Protein AF-A0A7Y7NXP8-F1 (afdb_monomer_lite)

pLDDT: mean 79.52, std 15.34, range [34.91, 97.19]

Secondary structure (DSSP, 8-state):
--TTEEE-TTT--EEETT-SB-TTT--B---GGG--EEE-TTT--EEETT-SB-TTT-PBP--TTSSTTTHHHHHTTSS-HHHHHHHHHHHHHHHHHHHHHHHHS-----------TT-EESSGGGG-S-EEEEEEEEE--GGGTTTT-EEEEEEEETTEEEEEEEEEEEEETTEEEEEEEEEEEE-TT---EEES-EEETTEE-TTEEEE--TTS---TT-TT---EEEEEETTTTEEEEE--TTEEE--TT--

Radius of gyration: 32.2 Å; chains: 1; bounding box: 89×59×53 Å

Folds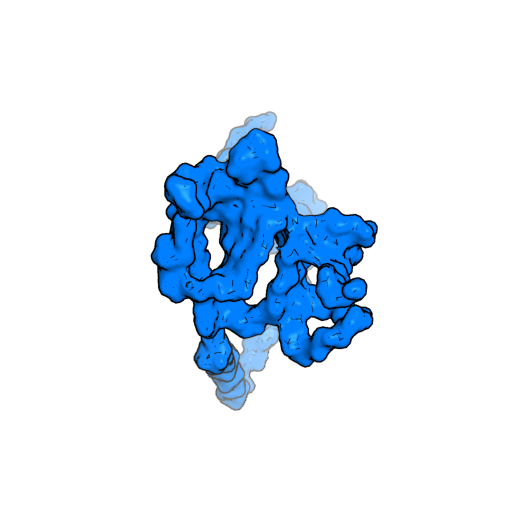eek 3Di:
DPQQWDADLEQRDIDGPPDQADPPPRDGPPDPPPFDWDADPVPRDIHGPVDQADPVPRHGDPPPPPPPPVVVVVVVQPPDPVSVVVVVVVVVCVVVVVVVCCVVCPPDPPPPFPPQAFPKDFDCVSVPPKDWDDKDFLAADVVPVRAQTWMWTWIGDQAKIKIFIWGFHDDDVPTTIIGTLEMDIDGNQFADKDAQFKDALNHGRRQKIFTFHPVDPPDVPCPPGGPWMWGCDSVNSYIDTDDCPRIDGDPPPDD

Sequence (255 aa):
MNLEYKRCPFCAEEIKMAAIKCKHCGEKLESVENTLTINCEACNFIYSNRLITCPKCGKKNIQEKFKTKNEEVLNKIHKNNNRKKIVILIISIIIIIPVVLFFIFPPLKDSKENNWKGKIYKDENDLGQYESYAGSMIKVNYSNNWIGSYGVSLIGNDKIKILIFDKLLRYEGKKAVNIILDTLNFPPNTSEFIIGSCLRNKKLDEEIIAILDNNQPLDVDTLKFFLRAYRANCTTEKFEQIDIKGIEYVNVGKD

Structure (mmCIF, N/CA/C/O backbone):
data_AF-A0A7Y7NXP8-F1
#
_entry.id   AF-A0A7Y7NXP8-F1
#
loop_
_atom_site.group_PDB
_atom_site.id
_atom_site.type_symbol
_atom_site.label_atom_id
_atom_site.label_alt_id
_atom_site.label_comp_id
_atom_site.label_asym_id
_atom_site.label_entity_id
_atom_site.label_seq_id
_atom_site.pdbx_PDB_ins_code
_atom_site.Cartn_x
_atom_site.Cartn_y
_atom_site.Cartn_z
_atom_site.occupancy
_atom_site.B_iso_or_equiv
_atom_site.auth_seq_id
_atom_site.auth_comp_id
_atom_site.auth_asym_id
_atom_site.auth_atom_id
_atom_site.pdbx_PDB_model_num
ATOM 1 N N . MET A 1 1 ? -56.091 -0.691 -24.232 1.00 49.19 1 MET A N 1
ATOM 2 C CA . MET A 1 1 ? -55.763 -1.018 -22.825 1.00 49.19 1 MET A CA 1
ATOM 3 C C . MET A 1 1 ? -55.216 0.241 -22.178 1.00 49.19 1 MET A C 1
ATOM 5 O O . MET A 1 1 ? -54.220 0.750 -22.671 1.00 49.19 1 MET A O 1
ATOM 9 N N . ASN A 1 2 ? -55.877 0.769 -21.143 1.00 49.91 2 ASN A N 1
ATOM 10 C CA . ASN A 1 2 ? -55.356 1.906 -20.377 1.00 49.91 2 ASN A CA 1
ATOM 11 C C . ASN A 1 2 ? -54.122 1.452 -19.584 1.00 49.91 2 ASN A C 1
ATOM 13 O O . ASN A 1 2 ? -54.241 0.655 -18.657 1.00 49.91 2 ASN A O 1
ATOM 17 N N . LEU A 1 3 ? -52.946 1.953 -19.962 1.00 63.06 3 LEU A N 1
ATOM 18 C CA . LEU A 1 3 ? -51.639 1.676 -19.347 1.00 63.06 3 LEU A CA 1
ATOM 19 C C . LEU A 1 3 ? -51.429 2.435 -18.018 1.00 63.06 3 LEU A C 1
ATOM 21 O O . LEU A 1 3 ? -50.304 2.663 -17.598 1.00 63.06 3 LEU A O 1
ATOM 25 N N . GLU A 1 4 ? -52.488 2.856 -17.328 1.00 84.81 4 GLU A N 1
ATOM 26 C CA . GLU A 1 4 ? -52.347 3.609 -16.071 1.00 84.81 4 GLU A CA 1
ATOM 27 C C . GLU A 1 4 ? -52.340 2.718 -14.824 1.00 84.81 4 GLU A C 1
ATOM 29 O O . GLU A 1 4 ? -51.789 3.094 -13.783 1.00 84.81 4 GLU A O 1
ATOM 34 N N . TYR A 1 5 ? -52.909 1.514 -14.924 1.00 86.94 5 TYR A N 1
ATOM 35 C CA . TYR A 1 5 ? -53.135 0.630 -13.785 1.00 86.94 5 TYR A CA 1
ATOM 36 C C . TYR A 1 5 ? -52.592 -0.778 -14.045 1.00 86.94 5 TYR A C 1
ATOM 38 O O . TYR A 1 5 ? -52.622 -1.292 -15.161 1.00 86.94 5 TYR A O 1
ATOM 46 N N . LYS A 1 6 ? -52.089 -1.407 -12.983 1.00 86.50 6 LYS A N 1
ATOM 47 C CA . LYS A 1 6 ? -51.698 -2.821 -12.924 1.00 86.50 6 LYS A CA 1
ATOM 48 C C . LYS A 1 6 ? -52.422 -3.483 -11.751 1.00 86.50 6 LYS A C 1
ATOM 50 O O . LYS A 1 6 ? -52.868 -2.799 -10.834 1.00 86.50 6 LYS A O 1
ATOM 55 N N . ARG A 1 7 ? -52.532 -4.811 -11.742 1.00 85.31 7 ARG A N 1
ATOM 56 C CA . ARG A 1 7 ? -53.040 -5.534 -10.563 1.00 85.31 7 ARG A CA 1
ATOM 57 C C . ARG A 1 7 ? -51.910 -5.814 -9.586 1.00 85.31 7 ARG A C 1
ATOM 59 O O . ARG A 1 7 ? -50.806 -6.172 -9.994 1.00 85.31 7 ARG A O 1
ATOM 66 N N . CYS A 1 8 ? -52.184 -5.657 -8.296 1.00 85.31 8 CYS A N 1
ATOM 67 C CA . CYS A 1 8 ? -51.244 -6.010 -7.244 1.00 85.31 8 CYS A CA 1
ATOM 68 C C . CYS A 1 8 ? -50.952 -7.523 -7.291 1.00 85.31 8 CYS A C 1
ATOM 70 O O . CYS A 1 8 ? -51.889 -8.313 -7.191 1.00 85.31 8 CYS A O 1
ATOM 72 N N . PRO A 1 9 ? -49.688 -7.972 -7.375 1.00 81.50 9 PRO A N 1
ATOM 73 C CA . PRO A 1 9 ? -49.364 -9.401 -7.411 1.00 81.50 9 PRO A CA 1
ATOM 74 C C . PRO A 1 9 ? -49.650 -10.132 -6.085 1.00 81.50 9 PRO A C 1
ATOM 76 O O . PRO A 1 9 ? -49.614 -11.363 -6.047 1.00 81.50 9 PRO A O 1
ATOM 79 N N . PHE A 1 10 ? -49.931 -9.387 -5.008 1.00 83.12 10 PHE A N 1
ATOM 80 C CA . PHE A 1 10 ? -50.167 -9.914 -3.661 1.00 83.12 10 PHE A CA 1
ATOM 81 C C . PHE A 1 10 ? -51.646 -9.985 -3.269 1.00 83.12 10 PHE A C 1
ATOM 83 O O . PHE A 1 10 ? -52.028 -10.902 -2.555 1.00 83.12 10 PHE A O 1
ATOM 90 N N . CYS A 1 11 ? -52.482 -9.042 -3.714 1.00 85.56 11 CYS A N 1
ATOM 91 C CA . CYS A 1 11 ? -53.914 -9.019 -3.373 1.00 85.56 11 CYS A CA 1
ATOM 92 C C . CYS A 1 11 ? -54.845 -8.855 -4.582 1.00 85.56 11 CYS A C 1
ATOM 94 O O . CYS A 1 11 ? -56.052 -8.796 -4.406 1.00 85.56 11 CYS A O 1
ATOM 96 N N . ALA A 1 12 ? -54.292 -8.756 -5.794 1.00 83.62 12 ALA A N 1
ATOM 97 C CA . ALA A 1 12 ? -54.991 -8.592 -7.073 1.00 83.62 12 ALA A CA 1
ATOM 98 C C . ALA A 1 12 ? -55.878 -7.355 -7.256 1.00 83.62 12 ALA A C 1
ATOM 100 O O . ALA A 1 12 ? -56.423 -7.173 -8.345 1.00 83.62 12 ALA A O 1
ATOM 101 N N . GLU A 1 13 ? -55.930 -6.471 -6.265 1.00 88.69 13 GLU A N 1
ATOM 102 C CA . GLU A 1 13 ? -56.568 -5.165 -6.396 1.00 88.69 13 GLU A CA 1
ATOM 103 C C . GLU A 1 13 ? -55.849 -4.267 -7.406 1.00 88.69 13 GLU A C 1
ATOM 105 O O . GLU A 1 13 ? -54.629 -4.363 -7.609 1.00 88.69 13 GLU A O 1
ATOM 110 N N . GLU A 1 14 ? -56.608 -3.374 -8.033 1.00 91.62 14 GLU A N 1
ATOM 111 C CA . GLU A 1 14 ? -56.084 -2.424 -9.009 1.00 91.62 14 GLU A CA 1
ATOM 112 C C . GLU A 1 14 ? -55.267 -1.320 -8.331 1.00 91.62 14 GLU A C 1
ATOM 114 O O . GLU A 1 14 ? -55.682 -0.649 -7.384 1.00 91.62 14 GLU A O 1
ATOM 119 N N . ILE A 1 15 ? -54.056 -1.123 -8.839 1.00 91.62 15 ILE A N 1
ATOM 120 C CA . ILE A 1 15 ? -53.084 -0.160 -8.333 1.00 91.62 15 ILE A CA 1
ATOM 121 C C . ILE A 1 15 ? -52.484 0.622 -9.499 1.00 91.62 15 ILE A C 1
ATOM 123 O O . ILE A 1 15 ? -52.429 0.140 -10.629 1.00 91.62 15 ILE A O 1
ATOM 127 N N . LYS A 1 16 ? -51.999 1.838 -9.235 1.00 89.56 16 LYS A N 1
ATOM 128 C CA . LYS A 1 16 ? -51.313 2.639 -10.260 1.00 89.56 16 LYS A CA 1
ATOM 129 C C . LYS A 1 16 ? -50.072 1.900 -10.769 1.00 89.56 16 LYS A C 1
ATOM 131 O O . LYS A 1 16 ? -49.377 1.246 -9.988 1.00 89.56 16 LYS A O 1
ATOM 136 N N . MET A 1 17 ? -49.753 2.035 -12.054 1.00 85.00 17 MET A N 1
ATOM 137 C CA . MET A 1 17 ? -48.593 1.369 -12.658 1.00 85.00 17 MET A CA 1
ATOM 138 C C . MET A 1 17 ? -47.277 1.742 -11.950 1.00 85.00 17 MET A C 1
ATOM 140 O O . MET A 1 17 ? -46.465 0.861 -11.655 1.00 85.00 17 MET A O 1
ATOM 144 N N . ALA A 1 18 ? -47.139 3.016 -11.567 1.00 86.44 18 ALA A N 1
ATOM 145 C CA . ALA A 1 18 ? -46.014 3.568 -10.808 1.00 86.44 18 ALA A CA 1
ATOM 146 C C . ALA A 1 18 ? -46.049 3.273 -9.291 1.00 86.44 18 ALA A C 1
ATOM 148 O O . ALA A 1 18 ? -45.205 3.768 -8.548 1.00 86.44 18 ALA A O 1
ATOM 149 N N . ALA A 1 19 ? -47.026 2.508 -8.787 1.00 85.19 19 ALA A N 1
ATOM 150 C CA . ALA A 1 19 ? -47.089 2.196 -7.364 1.00 85.19 19 ALA A CA 1
ATOM 151 C C . ALA A 1 19 ? -45.889 1.330 -6.940 1.00 85.19 19 ALA A C 1
ATOM 153 O O . ALA A 1 19 ? -45.650 0.267 -7.518 1.00 85.19 19 ALA A O 1
ATOM 154 N N . ILE A 1 20 ? -45.191 1.789 -5.895 1.00 87.75 20 ILE A N 1
ATOM 155 C CA . ILE A 1 20 ? -44.101 1.080 -5.198 1.00 87.75 20 ILE A CA 1
ATOM 156 C C . ILE A 1 20 ? -44.653 0.285 -4.000 1.00 87.75 20 ILE A C 1
ATOM 158 O O . ILE A 1 20 ? -44.017 -0.634 -3.500 1.00 87.75 20 ILE A O 1
ATOM 162 N N . LYS A 1 21 ? -45.865 0.600 -3.532 1.00 88.94 21 LYS A N 1
ATOM 163 C CA . LYS A 1 21 ? -46.540 -0.086 -2.423 1.00 88.94 21 LYS A CA 1
ATOM 164 C C . LYS A 1 21 ? -48.031 -0.202 -2.719 1.00 88.94 21 LYS A C 1
ATOM 166 O O . LYS A 1 21 ? -48.636 0.745 -3.225 1.00 88.94 21 LYS A O 1
ATOM 171 N N . CYS A 1 22 ? -48.633 -1.349 -2.420 1.00 90.44 22 CYS A N 1
ATOM 172 C CA . CYS A 1 22 ? -50.068 -1.536 -2.596 1.00 90.44 22 CYS A CA 1
ATOM 173 C C . CYS A 1 22 ? -50.849 -0.797 -1.500 1.00 90.44 22 CYS A C 1
ATOM 175 O O . CYS A 1 22 ? -50.621 -1.027 -0.314 1.00 90.44 22 CYS A O 1
ATOM 177 N N . LYS A 1 23 ? -51.818 0.041 -1.885 1.00 90.06 23 LYS A N 1
ATOM 178 C CA . LYS A 1 23 ? -52.701 0.740 -0.933 1.00 90.06 23 LYS A CA 1
ATOM 179 C C . LYS A 1 23 ? -53.693 -0.184 -0.209 1.00 90.06 23 LYS A C 1
ATOM 181 O O . LYS A 1 23 ? -54.206 0.199 0.831 1.00 90.06 23 LYS A O 1
ATOM 186 N N . HIS A 1 24 ? -53.967 -1.369 -0.764 1.00 90.62 24 HIS A N 1
ATOM 187 C CA . HIS A 1 24 ? -54.965 -2.303 -0.234 1.00 90.62 24 HIS A CA 1
ATOM 188 C C . HIS A 1 24 ? -54.364 -3.293 0.768 1.00 90.62 24 HIS A C 1
ATOM 190 O O . HIS A 1 24 ? -54.892 -3.444 1.861 1.00 90.62 24 HIS A O 1
ATOM 196 N N . CYS A 1 25 ? -53.249 -3.945 0.418 1.00 86.69 25 CYS A N 1
ATOM 197 C CA . CYS A 1 25 ? -52.602 -4.928 1.296 1.00 86.69 25 CYS A CA 1
ATOM 198 C C . CYS A 1 25 ? -51.324 -4.425 1.979 1.00 86.69 25 CYS A C 1
ATOM 200 O O . CYS A 1 25 ? -50.781 -5.118 2.832 1.00 86.69 25 CYS A O 1
ATOM 202 N N . GLY A 1 26 ? -50.809 -3.251 1.602 1.00 85.06 26 GLY A N 1
ATOM 203 C CA . GLY A 1 26 ? -49.599 -2.681 2.195 1.00 85.06 26 GLY A CA 1
ATOM 204 C C . GLY A 1 26 ? -48.282 -3.324 1.745 1.00 85.06 26 GLY A C 1
ATOM 205 O O . GLY A 1 26 ? -47.230 -2.837 2.153 1.00 85.06 26 GLY A O 1
ATOM 206 N N . GLU A 1 27 ? -48.299 -4.359 0.901 1.00 82.81 27 GLU A N 1
ATOM 207 C CA . GLU A 1 27 ? -47.068 -4.994 0.408 1.00 82.81 27 GLU A CA 1
ATOM 208 C C . GLU A 1 27 ? -46.277 -4.076 -0.533 1.00 82.81 27 GLU A C 1
ATOM 210 O O . GLU A 1 27 ? -46.850 -3.318 -1.330 1.00 82.81 27 GLU A O 1
ATOM 215 N N . LYS A 1 28 ? -44.945 -4.147 -0.438 1.00 88.44 28 LYS A N 1
ATOM 216 C CA . LYS A 1 28 ? -44.033 -3.414 -1.322 1.00 88.44 28 LYS A CA 1
ATOM 217 C C . LYS A 1 28 ? -43.874 -4.145 -2.655 1.00 88.44 28 LYS A C 1
ATOM 219 O O . LYS A 1 28 ? -43.720 -5.358 -2.715 1.00 88.44 28 LYS A O 1
ATOM 224 N N . LEU A 1 29 ? -43.895 -3.373 -3.730 1.00 81.25 29 LEU A N 1
ATOM 225 C CA . LEU A 1 29 ? -43.753 -3.790 -5.119 1.00 81.25 29 LEU A CA 1
ATOM 226 C C . LEU A 1 29 ? -42.323 -3.458 -5.570 1.00 81.25 29 LEU A C 1
ATOM 228 O O . LEU A 1 29 ? -42.128 -2.650 -6.476 1.00 81.25 29 LEU A O 1
ATOM 232 N N . GLU A 1 30 ? -41.326 -3.981 -4.852 1.00 74.62 30 GLU A N 1
ATOM 233 C CA . GLU A 1 30 ? -39.911 -3.812 -5.211 1.00 74.62 30 GLU A CA 1
ATOM 234 C C . GLU A 1 30 ? -39.621 -4.502 -6.558 1.00 74.62 30 GLU A C 1
ATOM 236 O O . GLU A 1 30 ? -40.353 -5.406 -6.974 1.00 74.62 30 GLU A O 1
ATOM 241 N N . SER A 1 31 ? -38.601 -4.023 -7.279 1.00 55.44 31 SER A N 1
ATOM 242 C CA . SER A 1 31 ? -38.203 -4.542 -8.592 1.00 55.44 31 SER A CA 1
ATOM 243 C C . SER A 1 31 ? -38.077 -6.066 -8.551 1.00 55.44 31 SER A C 1
ATOM 245 O O . SER A 1 31 ? -37.450 -6.630 -7.658 1.00 55.44 31 SER A O 1
ATOM 247 N N . VAL A 1 32 ? -38.718 -6.718 -9.521 1.00 52.09 32 VAL A N 1
ATOM 248 C CA . VAL A 1 32 ? -39.136 -8.135 -9.548 1.00 52.09 32 VAL A CA 1
ATOM 249 C C . VAL A 1 32 ? -37.980 -9.152 -9.469 1.00 52.09 32 VAL A C 1
ATOM 251 O O . VAL A 1 32 ? -38.211 -10.355 -9.460 1.00 52.09 32 VAL A O 1
ATOM 254 N N . GLU A 1 33 ? -36.731 -8.713 -9.342 1.00 54.38 33 GLU A N 1
ATOM 255 C CA . GLU A 1 33 ? -35.554 -9.584 -9.397 1.00 54.38 33 GLU A CA 1
ATOM 256 C C . GLU A 1 33 ? -35.402 -10.525 -8.190 1.00 54.38 33 GLU A C 1
ATOM 258 O O . GLU A 1 33 ? -34.701 -11.522 -8.305 1.00 54.38 33 GLU A O 1
ATOM 263 N N . ASN A 1 34 ? -36.109 -10.302 -7.072 1.00 52.81 34 ASN A N 1
ATOM 264 C CA . ASN A 1 34 ? -35.998 -11.154 -5.874 1.00 52.81 34 ASN A CA 1
ATOM 265 C C . ASN A 1 34 ? -37.324 -11.715 -5.326 1.00 52.81 34 ASN A C 1
ATOM 267 O O . ASN A 1 34 ? -37.363 -12.240 -4.211 1.00 52.81 34 ASN A O 1
ATOM 271 N N . THR A 1 35 ? -38.431 -11.639 -6.072 1.00 58.78 35 THR A N 1
ATOM 272 C CA . THR A 1 35 ? -39.723 -12.183 -5.611 1.00 58.78 35 THR A CA 1
ATOM 273 C C . THR A 1 35 ? -40.062 -13.501 -6.303 1.00 58.78 35 THR A C 1
ATOM 275 O O . THR A 1 35 ? -40.221 -13.555 -7.519 1.00 58.78 35 THR A O 1
ATOM 278 N N . LEU A 1 36 ? -40.237 -14.569 -5.515 1.00 70.44 36 LEU A N 1
ATOM 279 C CA . LEU A 1 36 ? -40.720 -15.869 -5.992 1.00 70.44 36 LEU A CA 1
ATOM 280 C C . LEU A 1 36 ? -42.165 -15.732 -6.509 1.00 70.44 36 LEU A C 1
ATOM 282 O O . LEU A 1 36 ? -43.137 -15.780 -5.747 1.00 70.44 36 LEU A O 1
ATOM 286 N N . THR A 1 37 ? -42.301 -15.523 -7.813 1.00 76.62 37 THR A N 1
ATOM 287 C CA . THR A 1 37 ? -43.582 -15.493 -8.520 1.00 76.62 37 THR A CA 1
ATOM 288 C C . THR A 1 37 ? -43.818 -16.828 -9.211 1.00 76.62 37 THR A C 1
ATOM 290 O O . THR A 1 37 ? -42.883 -17.515 -9.617 1.00 76.62 37 THR A O 1
ATOM 293 N N . ILE A 1 38 ? -45.081 -17.229 -9.303 1.00 83.00 38 ILE A N 1
ATOM 294 C CA . ILE A 1 38 ? -45.499 -18.452 -9.985 1.00 83.00 38 ILE A CA 1
ATOM 295 C C . ILE A 1 38 ? -46.585 -18.126 -10.996 1.00 83.00 38 ILE A C 1
ATOM 297 O O . ILE A 1 38 ? -47.330 -17.156 -10.843 1.00 83.00 38 ILE A O 1
ATOM 301 N N . ASN A 1 39 ? -46.672 -18.948 -12.036 1.00 86.81 39 ASN A N 1
ATOM 302 C CA . ASN A 1 39 ? -47.632 -18.770 -13.112 1.00 86.81 39 ASN A CA 1
ATOM 303 C C . ASN A 1 39 ? -48.822 -19.722 -12.926 1.00 86.81 39 ASN A C 1
ATOM 305 O O . ASN A 1 39 ? -48.640 -20.909 -12.660 1.00 86.81 39 ASN A O 1
ATOM 309 N N . CYS A 1 40 ? -50.050 -19.215 -13.036 1.00 83.62 40 CYS A N 1
ATOM 310 C CA . CYS A 1 40 ? -51.248 -20.042 -12.918 1.00 83.62 40 CYS A CA 1
ATOM 311 C C . CYS A 1 40 ? -51.439 -20.906 -14.168 1.00 83.62 40 CYS A C 1
ATOM 313 O O . CYS A 1 40 ? -51.776 -20.373 -15.218 1.00 83.62 40 CYS A O 1
ATOM 315 N N . GLU A 1 41 ? -51.382 -22.229 -14.040 1.00 85.75 41 GLU A N 1
ATOM 316 C CA . GLU A 1 41 ? -51.578 -23.159 -15.168 1.00 85.75 41 GLU A CA 1
ATOM 317 C C . GLU A 1 41 ? -52.931 -23.017 -15.888 1.00 85.75 41 GLU A C 1
ATOM 319 O O . GLU A 1 41 ? -53.058 -23.388 -17.047 1.00 85.75 41 GLU A O 1
ATOM 324 N N . ALA A 1 42 ? -53.968 -22.504 -15.216 1.00 86.25 42 ALA A N 1
ATOM 325 C CA . ALA A 1 42 ? -55.295 -22.373 -15.822 1.00 86.25 42 ALA A CA 1
ATOM 326 C C . ALA A 1 42 ? -55.522 -21.059 -16.574 1.00 86.25 42 ALA A C 1
ATOM 328 O O . ALA A 1 42 ? -56.418 -20.991 -17.408 1.00 86.25 42 ALA A O 1
ATOM 329 N N . CYS A 1 43 ? -54.787 -19.993 -16.251 1.00 87.38 43 CYS A N 1
ATOM 330 C CA . CYS A 1 43 ? -55.054 -18.674 -16.837 1.00 87.38 43 CYS A CA 1
ATOM 331 C C . CYS A 1 43 ? -53.803 -17.841 -17.140 1.00 87.38 43 CYS A C 1
ATOM 333 O O . CYS A 1 43 ? -53.937 -16.659 -17.474 1.00 87.38 43 CYS A O 1
ATOM 335 N N . ASN A 1 44 ? -52.615 -18.435 -16.980 1.00 84.12 44 ASN A N 1
ATOM 336 C CA . ASN A 1 44 ? -51.290 -17.827 -17.126 1.00 84.12 44 ASN A CA 1
ATOM 337 C C . ASN A 1 44 ? -51.136 -16.481 -16.404 1.00 84.12 44 ASN A C 1
ATOM 339 O O . ASN A 1 44 ? -50.420 -15.588 -16.853 1.00 84.12 44 ASN A O 1
ATOM 343 N N . PHE A 1 45 ? -51.847 -16.306 -15.289 1.00 82.81 45 PHE A N 1
ATOM 344 C CA . PHE A 1 45 ? -51.655 -15.149 -14.428 1.00 82.81 45 PHE A CA 1
ATOM 345 C C . PHE A 1 45 ? -50.446 -15.384 -13.532 1.00 82.81 45 PHE A C 1
ATOM 347 O O . PHE A 1 45 ? -50.399 -16.398 -12.837 1.00 82.81 45 PHE A O 1
ATOM 354 N N . ILE A 1 46 ? -49.510 -14.438 -13.522 1.00 81.06 46 ILE A N 1
ATOM 355 C CA . ILE A 1 46 ? -48.336 -14.461 -12.651 1.00 81.06 46 ILE A CA 1
ATOM 356 C C . ILE A 1 46 ? -48.712 -13.813 -11.319 1.00 81.06 46 ILE A C 1
ATOM 358 O O . ILE A 1 46 ? -49.204 -12.684 -11.287 1.00 81.06 46 ILE A O 1
ATOM 362 N N . TYR A 1 47 ? -48.501 -14.524 -10.215 1.00 80.06 47 TYR A N 1
ATOM 363 C CA . TYR A 1 47 ? -48.823 -14.046 -8.871 1.00 80.06 47 TYR A CA 1
ATOM 364 C C . TYR A 1 47 ? -47.839 -14.589 -7.831 1.00 80.06 47 TYR A C 1
ATOM 366 O O . TYR A 1 47 ? -47.040 -15.483 -8.109 1.00 80.06 47 TYR A O 1
ATOM 374 N N . SER A 1 48 ? -47.857 -14.018 -6.625 1.00 78.88 48 SER A N 1
ATOM 375 C CA . SER A 1 48 ? -46.974 -14.462 -5.544 1.00 78.88 48 SER A CA 1
ATOM 376 C C . SER A 1 48 ? -47.277 -15.902 -5.122 1.00 78.88 48 SER A C 1
ATOM 378 O O . SER A 1 48 ? -48.434 -16.259 -4.893 1.00 78.88 48 SER A O 1
ATOM 380 N N . ASN A 1 49 ? -46.229 -16.701 -4.901 1.00 76.44 49 ASN A N 1
ATOM 381 C CA . ASN A 1 49 ? -46.355 -18.053 -4.352 1.00 76.44 49 ASN A CA 1
ATOM 382 C C . ASN A 1 49 ? -46.914 -18.114 -2.915 1.00 76.44 49 ASN A C 1
ATOM 384 O O . ASN A 1 49 ? -47.174 -19.199 -2.402 1.00 76.44 49 ASN A O 1
ATOM 388 N N . ARG A 1 50 ? -47.114 -16.963 -2.258 1.00 75.69 50 ARG A N 1
ATOM 389 C CA . ARG A 1 50 ? -47.782 -16.870 -0.953 1.00 75.69 50 ARG A CA 1
ATOM 390 C C . ARG A 1 50 ? -49.293 -17.098 -1.036 1.00 75.69 50 ARG A C 1
ATOM 392 O O . ARG A 1 50 ? -49.905 -17.401 -0.015 1.00 75.69 50 ARG A O 1
ATOM 399 N N . LEU A 1 51 ? -49.902 -16.946 -2.212 1.00 74.31 51 LEU A N 1
ATOM 400 C CA . LEU A 1 51 ? -51.337 -17.156 -2.396 1.00 74.31 51 LEU A CA 1
ATOM 401 C C . LEU A 1 51 ? -51.632 -18.627 -2.715 1.00 74.31 51 LEU A C 1
ATOM 403 O O . LEU A 1 51 ? -51.119 -19.182 -3.684 1.00 74.31 51 LEU A O 1
ATOM 407 N N . ILE A 1 52 ? -52.514 -19.242 -1.922 1.00 80.75 52 ILE A N 1
ATOM 408 C CA . ILE A 1 52 ? -52.949 -20.643 -2.090 1.00 80.75 52 ILE A CA 1
ATOM 409 C C . ILE A 1 52 ? -53.836 -20.799 -3.336 1.00 80.75 52 ILE A C 1
ATOM 411 O O . ILE A 1 52 ? -53.844 -21.839 -3.992 1.00 80.75 52 ILE A O 1
ATOM 415 N N . THR A 1 53 ? -54.571 -19.750 -3.697 1.00 82.88 53 THR A N 1
ATOM 416 C CA . THR A 1 53 ? -55.478 -19.709 -4.847 1.00 82.88 53 THR A CA 1
ATOM 417 C C . THR A 1 53 ? -55.072 -18.605 -5.806 1.00 82.88 53 THR A C 1
ATOM 419 O O . THR A 1 53 ? -54.757 -17.494 -5.381 1.00 82.88 53 THR A O 1
ATOM 422 N N . CYS A 1 54 ? -55.118 -18.889 -7.109 1.00 84.38 54 CYS A N 1
ATOM 423 C CA . CYS A 1 54 ? -54.905 -17.875 -8.129 1.00 84.38 54 CYS A CA 1
ATOM 424 C C . CYS A 1 54 ? -55.955 -16.767 -7.976 1.00 84.38 54 CYS A C 1
ATOM 426 O O . CYS A 1 54 ? -57.150 -17.056 -8.040 1.00 84.38 54 CYS A O 1
ATOM 428 N N . PRO A 1 55 ? -55.556 -15.496 -7.847 1.00 79.38 55 PRO A N 1
ATOM 429 C CA . PRO A 1 55 ? -56.517 -14.429 -7.612 1.00 79.38 55 PRO A CA 1
ATOM 430 C C . PRO A 1 55 ? -57.263 -13.996 -8.884 1.00 79.38 55 PRO A C 1
ATOM 432 O O . PRO A 1 55 ? -58.230 -13.248 -8.806 1.00 79.38 55 PRO A O 1
ATOM 435 N N . LYS A 1 56 ? -56.836 -14.458 -10.069 1.00 83.12 56 LYS A N 1
ATOM 436 C CA . LYS A 1 56 ? -57.543 -14.191 -11.329 1.00 83.12 56 LYS A CA 1
ATOM 437 C C . LYS A 1 56 ? -58.663 -15.197 -11.594 1.00 83.12 56 LYS A C 1
ATOM 439 O O . LYS A 1 56 ? -59.719 -14.795 -12.062 1.00 83.12 56 LYS A O 1
ATOM 444 N N . CYS A 1 57 ? -58.430 -16.487 -11.342 1.00 87.12 57 CYS A N 1
ATOM 445 C CA . CYS A 1 57 ? -59.377 -17.550 -11.707 1.00 87.12 57 CYS A CA 1
ATOM 446 C C . CYS A 1 57 ? -59.854 -18.421 -10.535 1.00 87.12 57 CYS A C 1
ATOM 448 O O . CYS A 1 57 ? -60.650 -19.328 -10.744 1.00 87.12 57 CYS A O 1
ATOM 450 N N . GLY A 1 58 ? -59.344 -18.208 -9.320 1.00 83.19 58 GLY A N 1
ATOM 451 C CA . GLY A 1 58 ? -59.723 -18.962 -8.121 1.00 83.19 58 GLY A CA 1
ATOM 452 C C . GLY A 1 58 ? -59.137 -20.376 -8.014 1.00 83.19 58 GLY A C 1
ATOM 453 O O . GLY A 1 58 ? -59.298 -21.018 -6.977 1.00 83.19 58 GLY A O 1
ATOM 454 N N . LYS A 1 59 ? -58.429 -20.882 -9.035 1.00 87.50 59 LYS A N 1
ATOM 455 C CA . LYS A 1 59 ? -57.859 -22.242 -9.012 1.00 87.50 59 LYS A CA 1
ATOM 456 C C . LYS A 1 59 ? -56.791 -22.371 -7.918 1.00 87.50 59 LYS A C 1
ATOM 458 O O . LYS A 1 59 ? -55.888 -21.537 -7.829 1.00 87.50 59 LYS A O 1
ATOM 463 N N . LYS A 1 60 ? -56.889 -23.420 -7.094 1.00 81.94 60 LYS A N 1
ATOM 464 C CA . LYS A 1 60 ? -55.894 -23.753 -6.060 1.00 81.94 60 LYS A CA 1
ATOM 465 C C . LYS A 1 60 ? -54.565 -24.150 -6.698 1.00 81.94 60 LYS A C 1
ATOM 467 O O . LYS A 1 60 ? -54.545 -24.863 -7.700 1.00 81.94 60 LYS A O 1
ATOM 472 N N . ASN A 1 61 ? -53.469 -23.701 -6.103 1.00 71.81 61 ASN A N 1
ATOM 473 C CA . ASN A 1 61 ? -52.129 -24.115 -6.477 1.00 71.81 61 ASN A CA 1
ATOM 474 C C . ASN A 1 61 ? -51.726 -25.344 -5.651 1.00 71.81 61 ASN A C 1
ATOM 476 O O . ASN A 1 61 ? -51.723 -25.281 -4.426 1.00 71.81 61 ASN A O 1
ATOM 480 N N . ILE A 1 62 ? -51.404 -26.456 -6.316 1.00 65.94 62 ILE A N 1
ATOM 481 C CA . ILE A 1 62 ? -51.103 -27.753 -5.677 1.00 65.94 62 ILE A CA 1
ATOM 482 C C . ILE A 1 62 ? -49.601 -27.861 -5.326 1.00 65.94 62 ILE A C 1
ATOM 484 O O . ILE A 1 62 ? -49.082 -28.944 -5.073 1.00 65.94 62 ILE A O 1
ATOM 488 N N . GLN A 1 63 ? -48.856 -26.751 -5.242 1.00 59.38 63 GLN A N 1
ATOM 489 C CA . GLN A 1 63 ? -47.505 -26.759 -4.658 1.00 59.38 63 GLN A CA 1
ATOM 490 C C . GLN A 1 63 ? -47.545 -26.912 -3.119 1.00 59.38 63 GLN A C 1
ATOM 492 O O . GLN A 1 63 ? -47.015 -26.106 -2.362 1.00 59.38 63 GLN A O 1
ATOM 497 N N . GLU A 1 64 ? -48.153 -28.002 -2.648 1.00 54.59 64 GLU A N 1
ATOM 498 C CA . GLU A 1 64 ? -48.303 -28.415 -1.247 1.00 54.59 64 GLU A CA 1
ATOM 499 C C . GLU A 1 64 ? -47.078 -29.166 -0.686 1.00 54.59 64 GLU A C 1
ATOM 501 O O . GLU A 1 64 ? -47.160 -29.783 0.372 1.00 54.59 64 GLU A O 1
ATOM 506 N N . LYS A 1 65 ? -45.907 -29.126 -1.341 1.00 46.34 65 LYS A N 1
ATOM 507 C CA . LYS A 1 65 ? -44.747 -29.944 -0.920 1.00 46.34 65 LYS A CA 1
ATOM 508 C C . LYS A 1 65 ? -43.588 -29.236 -0.216 1.00 46.34 65 LYS A C 1
ATOM 510 O O . LYS A 1 65 ? -42.639 -29.917 0.157 1.00 46.34 65 LYS A O 1
ATOM 515 N N . PHE A 1 66 ? -43.658 -27.931 0.060 1.00 49.50 66 PHE A N 1
ATOM 516 C CA . PHE A 1 66 ? -42.535 -27.220 0.707 1.00 49.50 66 PHE A CA 1
ATOM 517 C C . PHE A 1 66 ? -42.820 -26.568 2.070 1.00 49.50 66 PHE A C 1
ATOM 519 O O . PHE A 1 66 ? -41.923 -25.942 2.627 1.00 49.50 66 PHE A O 1
ATOM 526 N N . LYS A 1 67 ? -44.004 -26.761 2.674 1.00 43.47 67 LYS A N 1
ATOM 527 C CA . LYS A 1 67 ? -44.266 -26.305 4.061 1.00 43.47 67 LYS A CA 1
ATOM 528 C C . LYS A 1 67 ? -44.498 -27.413 5.093 1.00 43.47 67 LYS A C 1
ATOM 530 O O . LYS A 1 67 ? -44.236 -27.204 6.272 1.00 43.47 67 LYS A O 1
ATOM 535 N N . THR A 1 68 ? -44.832 -28.629 4.683 1.00 43.56 68 THR A N 1
ATOM 536 C CA . THR A 1 68 ? -45.222 -29.727 5.589 1.00 43.56 68 THR A CA 1
ATOM 537 C C . THR A 1 68 ? -44.086 -30.678 5.976 1.00 43.56 68 THR A C 1
ATOM 539 O O . THR A 1 68 ? -44.320 -31.842 6.271 1.00 43.56 68 THR A O 1
ATOM 542 N N . LYS A 1 69 ? -42.837 -30.194 6.037 1.00 39.94 69 LYS A N 1
ATOM 543 C CA . LYS A 1 69 ? -41.763 -30.901 6.769 1.00 39.94 69 LYS A CA 1
ATOM 544 C C . LYS A 1 69 ? -41.222 -30.121 7.969 1.00 39.94 69 LYS A C 1
ATOM 546 O O . LYS A 1 69 ? -40.638 -30.728 8.856 1.00 39.94 69 LYS A O 1
ATOM 551 N N . ASN A 1 70 ? -41.476 -28.812 8.049 1.00 47.62 70 ASN A N 1
ATOM 552 C CA . ASN A 1 70 ? -40.982 -27.985 9.155 1.00 47.62 70 ASN A CA 1
ATOM 553 C C . ASN A 1 70 ? -42.005 -27.796 10.293 1.00 47.62 70 ASN A C 1
ATOM 555 O O . ASN A 1 70 ? -41.586 -27.645 11.437 1.00 47.62 70 ASN A O 1
ATOM 559 N N . GLU A 1 71 ? -43.318 -27.899 10.049 1.00 52.81 71 GLU A N 1
ATOM 560 C CA . GLU A 1 71 ? -44.327 -27.784 11.126 1.00 52.81 71 GLU A CA 1
ATOM 561 C C . GLU A 1 71 ? -44.609 -29.101 11.872 1.00 52.81 71 GLU A C 1
ATOM 563 O O . GLU A 1 71 ? -44.829 -29.079 13.084 1.00 52.81 71 GLU A O 1
ATOM 568 N N . GLU A 1 72 ? -44.496 -30.268 11.228 1.00 49.25 72 GLU A N 1
ATOM 569 C CA . GLU A 1 72 ? -44.595 -31.555 11.944 1.00 49.25 72 GLU A CA 1
ATOM 570 C C . GLU A 1 72 ? -43.347 -31.864 12.790 1.00 49.25 72 GLU A C 1
ATOM 572 O O . GLU A 1 72 ? -43.438 -32.540 13.820 1.00 49.25 72 GLU A O 1
ATOM 577 N N . VAL A 1 73 ? -42.184 -31.316 12.418 1.00 53.94 73 VAL A N 1
ATOM 578 C CA . VAL A 1 73 ? -40.965 -31.391 13.240 1.00 53.94 73 VAL A CA 1
ATOM 579 C C . VAL A 1 73 ? -41.071 -30.474 14.464 1.00 53.94 73 VAL A C 1
ATOM 581 O O . VAL A 1 73 ? -40.652 -30.881 15.549 1.00 53.94 73 VAL A O 1
ATOM 584 N N . LEU A 1 74 ? -41.702 -29.296 14.348 1.00 49.59 74 LEU A N 1
ATOM 585 C CA . LEU A 1 74 ? -41.921 -28.404 15.495 1.00 49.59 74 LEU A CA 1
ATOM 586 C C . LEU A 1 74 ? -42.953 -28.970 16.489 1.00 49.59 74 LEU A C 1
ATOM 588 O O . LEU A 1 74 ? -42.745 -28.910 17.702 1.00 49.59 74 LEU A O 1
ATOM 592 N N . ASN A 1 75 ? -44.026 -29.600 16.000 1.00 49.25 75 ASN A N 1
ATOM 593 C CA . ASN A 1 75 ? -45.103 -30.099 16.865 1.00 49.25 75 ASN A CA 1
ATOM 594 C C . ASN A 1 75 ? -44.795 -31.429 17.582 1.00 49.25 75 ASN A C 1
ATOM 596 O O . ASN A 1 75 ? -45.450 -31.752 18.573 1.00 49.25 75 ASN A O 1
ATOM 600 N N . LYS A 1 76 ? -43.735 -32.160 17.203 1.00 48.03 76 LYS A N 1
ATOM 601 C CA . LYS A 1 76 ? -43.223 -33.310 17.985 1.00 48.03 76 LYS A CA 1
ATOM 602 C C . LYS A 1 76 ? -42.317 -32.922 19.165 1.00 48.03 76 LYS A C 1
ATOM 604 O O . LYS A 1 76 ? -41.852 -33.799 19.898 1.00 48.03 76 LYS A O 1
ATOM 609 N N . ILE A 1 77 ? -42.058 -31.631 19.388 1.00 49.69 77 ILE A N 1
ATOM 610 C CA . ILE A 1 77 ? -41.235 -31.152 20.515 1.00 49.69 77 ILE A CA 1
ATOM 611 C C . ILE A 1 77 ? -42.064 -30.984 21.802 1.00 49.69 77 ILE A C 1
ATOM 613 O O . ILE A 1 77 ? -41.512 -30.989 22.903 1.00 49.69 77 ILE A O 1
ATOM 617 N N . HIS A 1 78 ? -43.397 -30.966 21.721 1.00 51.16 78 HIS A N 1
ATOM 618 C CA . HIS A 1 78 ? -44.258 -30.699 22.877 1.00 51.16 78 HIS A CA 1
ATOM 619 C C . HIS A 1 78 ? -44.785 -31.932 23.629 1.00 51.16 78 HIS A C 1
ATOM 621 O O . HIS A 1 78 ? -45.910 -31.927 24.123 1.00 51.16 78 HIS A O 1
ATOM 627 N N . LYS A 1 79 ? -43.957 -32.973 23.817 1.00 49.03 79 LYS A N 1
ATOM 628 C CA . LYS A 1 79 ? -44.243 -34.001 24.840 1.00 49.03 79 LYS A CA 1
ATOM 629 C C . LYS A 1 79 ? -43.009 -34.746 25.365 1.00 49.03 79 LYS A C 1
ATOM 631 O O . LYS A 1 79 ? -42.947 -35.965 25.298 1.00 49.03 79 LYS A O 1
ATOM 636 N N . ASN A 1 80 ? -42.016 -34.031 25.902 1.00 52.97 80 ASN A N 1
ATOM 637 C CA . ASN A 1 80 ? -41.099 -34.596 26.907 1.00 52.97 80 ASN A CA 1
ATOM 638 C C . ASN A 1 80 ? -40.393 -33.466 27.684 1.00 52.97 80 ASN A C 1
ATOM 640 O O . ASN A 1 80 ? -39.642 -32.685 27.096 1.00 52.97 80 ASN A O 1
ATOM 644 N N . ASN A 1 81 ? -40.600 -33.384 29.002 1.00 59.88 81 ASN A N 1
ATOM 645 C CA . ASN A 1 81 ? -39.969 -32.371 29.863 1.00 59.88 81 ASN A CA 1
ATOM 646 C C . ASN A 1 81 ? -38.429 -32.454 29.857 1.00 59.88 81 ASN A C 1
ATOM 648 O O . ASN A 1 81 ? -37.764 -31.441 30.074 1.00 59.88 81 ASN A O 1
ATOM 652 N N . ASN A 1 82 ? -37.852 -33.607 29.504 1.00 60.62 82 ASN A N 1
ATOM 653 C CA . ASN A 1 82 ? -36.402 -33.766 29.369 1.00 60.62 82 ASN A CA 1
ATOM 654 C C . ASN A 1 82 ? -35.856 -33.165 28.059 1.00 60.62 82 ASN A C 1
ATOM 656 O O . ASN A 1 82 ? -34.735 -32.665 28.042 1.00 60.62 82 ASN A O 1
ATOM 660 N N . ARG A 1 83 ? -36.658 -33.105 26.982 1.00 64.00 83 ARG A N 1
ATOM 661 C CA . ARG A 1 83 ? -36.265 -32.433 25.726 1.00 64.00 83 ARG A CA 1
ATOM 662 C C . ARG A 1 83 ? -36.211 -30.918 25.877 1.00 64.00 83 ARG A C 1
ATOM 664 O O . ARG A 1 83 ? -35.302 -30.301 25.337 1.00 64.00 83 ARG A O 1
ATOM 671 N N . LYS A 1 84 ? -37.131 -30.321 26.645 1.00 63.41 84 LYS A N 1
ATOM 672 C CA . LYS A 1 84 ? -37.108 -28.873 26.917 1.00 63.41 84 LYS A CA 1
ATOM 673 C C . LYS A 1 84 ? -35.829 -28.454 27.648 1.00 63.41 84 LYS A C 1
ATOM 675 O O . LYS A 1 84 ? -35.234 -27.450 27.279 1.00 63.41 84 LYS A O 1
ATOM 680 N N . LYS A 1 85 ? -35.361 -29.258 28.612 1.00 73.12 85 LYS A N 1
ATOM 681 C CA . LYS A 1 85 ? -34.091 -29.005 29.314 1.00 73.12 85 LYS A CA 1
ATOM 682 C C . LYS A 1 85 ? -32.883 -29.072 28.374 1.00 73.12 85 LYS A C 1
ATOM 684 O O . LYS A 1 85 ? -32.041 -28.186 28.427 1.00 73.12 85 LYS A O 1
ATOM 689 N N . ILE A 1 86 ? -32.833 -30.061 27.478 1.00 77.19 86 ILE A N 1
ATOM 690 C CA . ILE A 1 86 ? -31.739 -30.204 26.498 1.00 77.19 86 ILE A CA 1
ATOM 691 C C . ILE A 1 86 ? -31.737 -29.047 25.488 1.00 77.19 86 ILE A C 1
ATOM 693 O O . ILE A 1 86 ? -30.680 -28.500 25.188 1.00 77.19 86 ILE A O 1
ATOM 697 N N . VAL A 1 87 ? -32.910 -28.626 25.001 1.00 79.62 87 VAL A N 1
ATOM 698 C CA . VAL A 1 87 ? -33.023 -27.497 24.061 1.00 79.62 87 VAL A CA 1
ATOM 699 C C . VAL A 1 87 ? -32.562 -26.186 24.707 1.00 79.62 87 VAL A C 1
ATOM 701 O O . VAL A 1 87 ? -31.814 -25.440 24.082 1.00 79.62 87 VAL A O 1
ATOM 704 N N . ILE A 1 88 ? -32.928 -25.927 25.967 1.00 80.94 88 ILE A N 1
ATOM 705 C CA . ILE A 1 88 ? -32.463 -24.738 26.704 1.00 80.94 88 ILE A CA 1
ATOM 706 C C . ILE A 1 88 ? -30.937 -24.761 26.878 1.00 80.94 88 ILE A C 1
ATOM 708 O O . ILE A 1 88 ? -30.284 -23.738 26.678 1.00 80.94 88 ILE A O 1
ATOM 712 N N . LEU A 1 89 ? -30.358 -25.927 27.181 1.00 83.31 89 LEU A N 1
ATOM 713 C CA . LEU A 1 89 ? -28.914 -26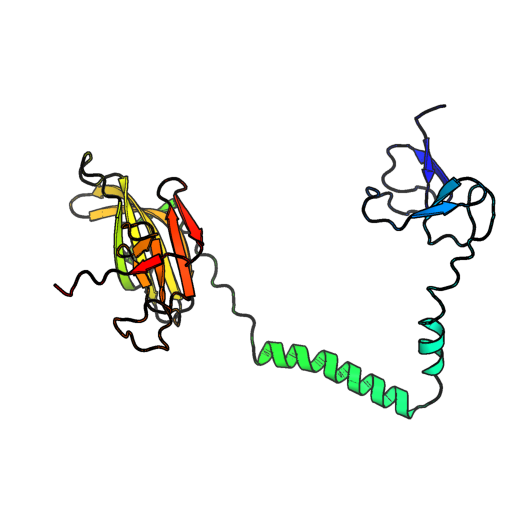.081 27.372 1.00 83.31 89 LEU A CA 1
ATOM 714 C C . LEU A 1 89 ? -28.140 -25.811 26.066 1.00 83.31 89 LEU A C 1
ATOM 716 O O . LEU A 1 89 ? -27.171 -25.053 26.068 1.00 83.31 89 LEU A O 1
ATOM 720 N N . ILE A 1 90 ? -28.623 -26.319 24.928 1.00 86.88 90 ILE A N 1
ATOM 721 C CA . ILE A 1 90 ? -28.020 -26.057 23.609 1.00 86.88 90 ILE A CA 1
ATOM 722 C C . ILE A 1 90 ? -28.102 -24.567 23.242 1.00 86.88 90 ILE A C 1
ATOM 724 O O . ILE A 1 90 ? -27.111 -24.002 22.785 1.00 86.88 90 ILE A O 1
ATOM 728 N N . ILE A 1 91 ? -29.239 -23.906 23.489 1.00 87.06 91 ILE A N 1
ATOM 729 C CA . ILE A 1 91 ? -29.393 -22.465 23.222 1.00 87.06 91 ILE A CA 1
ATOM 730 C C . ILE A 1 91 ? -28.435 -21.643 24.094 1.00 87.06 91 ILE A C 1
ATOM 732 O O . ILE A 1 91 ? -27.791 -20.728 23.583 1.00 87.06 91 ILE A O 1
ATOM 736 N N . SER A 1 92 ? -28.273 -21.991 25.377 1.00 83.31 92 SER A N 1
ATOM 737 C CA . SER A 1 92 ? -27.304 -21.301 26.239 1.00 83.31 92 SER A CA 1
ATOM 738 C C . SER A 1 92 ? -25.867 -21.449 25.735 1.00 83.31 92 SER A C 1
ATOM 740 O O . SER A 1 92 ? -25.143 -20.461 25.683 1.00 83.31 92 SER A O 1
ATOM 7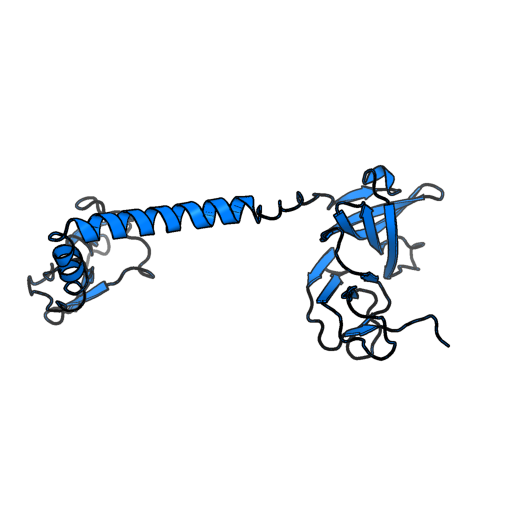42 N N . ILE A 1 93 ? -25.472 -22.633 25.261 1.00 89.12 93 ILE A N 1
ATOM 743 C CA . ILE A 1 93 ? -24.134 -22.866 24.700 1.00 89.12 93 ILE A CA 1
ATOM 744 C C . ILE A 1 93 ? -23.920 -22.062 23.407 1.00 89.12 93 ILE A C 1
ATOM 746 O O . ILE A 1 93 ? -22.873 -21.440 23.250 1.00 89.12 93 ILE A O 1
ATOM 750 N N . ILE A 1 94 ? -24.911 -22.004 22.512 1.00 90.25 94 ILE A N 1
ATOM 751 C CA . ILE A 1 94 ? -24.822 -21.241 21.251 1.00 90.25 94 ILE A CA 1
ATOM 752 C C . ILE A 1 94 ? -24.675 -19.735 21.497 1.00 90.25 94 ILE A C 1
ATOM 754 O O . ILE A 1 94 ? -24.059 -19.056 20.685 1.00 90.25 94 ILE A O 1
ATOM 758 N N . ILE A 1 95 ? -25.207 -19.203 22.600 1.00 89.62 95 ILE A N 1
ATOM 759 C CA . ILE A 1 95 ? -25.064 -17.782 22.955 1.00 89.62 95 ILE A CA 1
ATOM 760 C C . ILE A 1 95 ? -23.748 -17.532 23.701 1.00 89.62 95 ILE A C 1
ATOM 762 O O . ILE A 1 95 ? -23.088 -16.523 23.467 1.00 89.62 95 ILE A O 1
ATOM 766 N N . ILE A 1 96 ? -23.341 -18.450 24.579 1.00 91.62 96 ILE A N 1
ATOM 767 C CA . ILE A 1 96 ? -22.135 -18.291 25.399 1.00 91.62 96 ILE A CA 1
ATOM 768 C C . ILE A 1 96 ? -20.867 -18.472 24.558 1.00 91.62 96 ILE A C 1
ATOM 770 O O . ILE A 1 96 ? -19.920 -17.714 24.744 1.00 91.62 96 ILE A O 1
ATOM 774 N N . ILE A 1 97 ? -20.834 -19.412 23.606 1.00 91.06 97 ILE A N 1
ATOM 775 C CA . ILE A 1 97 ? -19.637 -19.678 22.791 1.00 91.06 97 ILE A CA 1
ATOM 776 C C . ILE A 1 97 ? -19.174 -18.440 21.999 1.00 91.06 97 ILE A C 1
ATOM 778 O O . ILE A 1 97 ? -18.002 -18.101 22.123 1.00 91.06 97 ILE A O 1
ATOM 782 N N . PRO A 1 98 ? -20.017 -17.720 21.232 1.00 84.19 98 PRO A N 1
ATOM 783 C CA . PRO A 1 98 ? -19.602 -16.514 20.513 1.00 84.19 98 PRO A CA 1
ATOM 784 C C . PRO A 1 98 ? -19.131 -15.403 21.446 1.00 84.19 98 PRO A C 1
ATOM 786 O O . PRO A 1 98 ? -18.183 -14.700 21.121 1.00 84.19 98 PRO A O 1
ATOM 789 N N . VAL A 1 99 ? -19.766 -15.262 22.614 1.00 90.25 99 VAL A N 1
ATOM 790 C CA . VAL A 1 99 ? -19.373 -14.272 23.624 1.00 90.25 99 VAL A CA 1
ATOM 791 C C . VAL A 1 99 ? -17.989 -14.612 24.174 1.00 90.25 99 VAL A C 1
ATOM 793 O O . VAL A 1 99 ? -17.110 -13.759 24.191 1.00 90.25 99 VAL A O 1
ATOM 796 N N . VAL A 1 100 ? -17.755 -15.872 24.544 1.00 91.50 100 VAL A N 1
ATOM 797 C CA . VAL A 1 100 ? -16.445 -16.354 24.998 1.00 91.50 100 VAL A CA 1
ATOM 798 C C . VAL A 1 100 ? -15.398 -16.222 23.888 1.00 91.50 100 VAL A C 1
ATOM 800 O O . VAL A 1 100 ? -14.307 -15.728 24.150 1.00 91.50 100 VAL A O 1
ATOM 803 N N . LEU A 1 101 ? -15.728 -16.571 22.641 1.00 87.31 101 LEU A N 1
ATOM 804 C CA . LEU A 1 101 ? -14.840 -16.390 21.490 1.00 87.31 101 LEU A CA 1
ATOM 805 C C . LEU A 1 101 ? -14.516 -14.916 21.235 1.00 87.31 101 LEU A C 1
ATOM 807 O O . LEU A 1 101 ? -13.379 -14.620 20.908 1.00 87.31 101 LEU A O 1
ATOM 811 N N . PHE A 1 102 ? -15.458 -13.995 21.435 1.00 83.88 102 PHE A N 1
ATOM 812 C CA . PHE A 1 102 ? -15.220 -12.555 21.318 1.00 83.88 102 PHE A CA 1
ATOM 813 C C . PHE A 1 102 ? -14.286 -12.023 22.415 1.00 83.88 102 PHE A C 1
ATOM 815 O O . PHE A 1 102 ? -13.503 -11.111 22.167 1.00 83.88 102 PHE A O 1
ATOM 822 N N . PHE A 1 103 ? -14.334 -12.590 23.624 1.00 84.94 103 PHE A N 1
ATOM 823 C CA . PHE A 1 103 ? -13.411 -12.226 24.705 1.00 84.94 103 PHE A CA 1
ATOM 824 C C . PHE A 1 103 ? -12.026 -12.874 24.561 1.00 84.94 103 PHE A C 1
ATOM 826 O O . PHE A 1 103 ? -11.034 -12.247 24.922 1.00 84.94 103 PHE A O 1
ATOM 833 N N . ILE A 1 104 ? -11.943 -14.102 24.037 1.00 88.31 104 ILE A N 1
ATOM 834 C CA . ILE A 1 104 ? -10.667 -14.799 23.793 1.00 88.31 104 ILE A CA 1
ATOM 835 C C . ILE A 1 104 ? -9.979 -14.255 22.532 1.00 88.31 104 ILE A C 1
ATOM 837 O O . ILE A 1 104 ? -8.765 -14.070 22.519 1.00 88.31 104 ILE A O 1
ATOM 841 N N . PHE A 1 105 ? -10.756 -13.966 21.489 1.00 77.50 105 PHE A N 1
ATOM 842 C CA . PHE A 1 105 ? -10.314 -13.388 20.225 1.00 77.50 105 PHE A CA 1
ATOM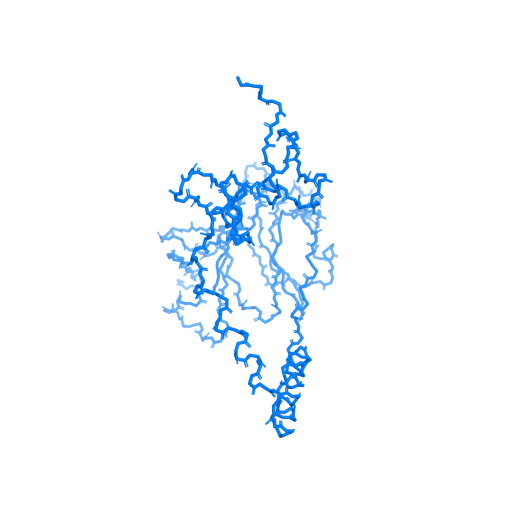 843 C C . PHE A 1 105 ? -11.047 -12.063 20.005 1.00 77.50 105 PHE A C 1
ATOM 845 O O . PHE A 1 105 ? -11.987 -12.005 19.203 1.00 77.50 105 PHE A O 1
ATOM 852 N N . PRO A 1 106 ? -10.661 -10.990 20.720 1.00 70.06 106 PRO A N 1
ATOM 853 C CA . PRO A 1 106 ? -11.197 -9.674 20.421 1.00 70.06 106 PRO A CA 1
ATOM 854 C C . PRO A 1 106 ? -10.977 -9.393 18.931 1.00 70.06 106 PRO A C 1
ATOM 856 O O . PRO A 1 106 ? -9.890 -9.685 18.418 1.00 70.06 106 PRO A O 1
ATOM 859 N N . PRO A 1 107 ? -11.988 -8.862 18.216 1.00 55.84 107 PRO A N 1
ATOM 860 C CA . PRO A 1 107 ? -11.795 -8.467 16.833 1.00 55.84 107 PRO A CA 1
ATOM 861 C C . PRO A 1 107 ? -10.584 -7.543 16.789 1.00 55.84 107 PRO A C 1
ATOM 863 O O . PRO A 1 107 ? -10.464 -6.640 17.627 1.00 55.84 107 PRO A O 1
ATOM 866 N N . LEU A 1 108 ? -9.671 -7.806 15.850 1.00 53.41 108 LEU A N 1
ATOM 867 C CA . LEU A 1 108 ? -8.566 -6.900 15.577 1.00 53.41 108 LEU A CA 1
ATOM 868 C C . LEU A 1 108 ? -9.200 -5.524 15.393 1.00 53.41 108 LEU A C 1
ATOM 870 O O . LEU A 1 108 ? -9.999 -5.328 14.481 1.00 53.41 108 LEU A O 1
ATOM 874 N N . LYS A 1 109 ? -8.940 -4.605 16.331 1.00 48.62 109 LYS A N 1
ATOM 875 C CA . LYS A 1 109 ? -9.327 -3.209 16.156 1.00 48.62 109 LYS A CA 1
ATOM 876 C C . LYS A 1 109 ? -8.648 -2.793 14.868 1.00 48.62 109 LYS A C 1
ATOM 878 O O . LYS A 1 109 ? -7.422 -2.690 14.867 1.00 48.62 109 LYS A O 1
ATOM 883 N N . ASP A 1 110 ? -9.430 -2.594 13.811 1.00 45.88 110 ASP A N 1
ATOM 884 C CA . ASP A 1 110 ? -8.933 -1.994 12.586 1.00 45.88 110 ASP A CA 1
ATOM 885 C C . ASP A 1 110 ? -8.177 -0.739 13.010 1.00 45.88 110 ASP A C 1
ATOM 887 O O . ASP A 1 110 ? -8.736 0.173 13.636 1.00 45.88 110 ASP A O 1
ATOM 891 N N . SER A 1 111 ? -6.857 -0.766 12.814 1.00 53.22 111 SER A N 1
ATOM 892 C CA . SER A 1 111 ? -6.006 0.374 13.108 1.00 53.22 111 SER A CA 1
ATOM 893 C C . SER A 1 111 ? -6.614 1.532 12.339 1.00 53.22 111 SER A C 1
ATOM 895 O O . SER A 1 111 ? -6.702 1.428 11.115 1.00 53.22 111 SER A O 1
ATOM 897 N N . LYS A 1 112 ? -7.097 2.563 13.051 1.00 48.25 112 LYS A N 1
ATOM 898 C CA . LYS A 1 112 ? -7.688 3.765 12.450 1.00 48.25 112 LYS A CA 1
ATOM 899 C C . LYS A 1 112 ? -6.907 4.098 11.187 1.00 48.25 112 LYS A C 1
ATOM 901 O O . LYS A 1 112 ? -5.701 4.322 11.264 1.00 48.25 112 LYS A O 1
ATOM 906 N N . GLU A 1 113 ? -7.590 4.055 10.053 1.00 54.88 113 GLU A N 1
ATOM 907 C CA . GLU A 1 113 ? -7.022 4.424 8.768 1.00 54.88 113 GLU A CA 1
ATOM 908 C C . GLU A 1 113 ? -6.451 5.837 8.934 1.00 54.88 113 GLU A C 1
ATOM 910 O O . GLU A 1 113 ? -7.172 6.800 9.215 1.00 54.88 113 GLU A O 1
ATOM 915 N N . ASN A 1 114 ? -5.124 5.943 8.927 1.00 65.25 114 ASN A N 1
ATOM 916 C CA . ASN A 1 114 ? -4.457 7.219 9.102 1.00 65.25 114 ASN A CA 1
ATOM 917 C C . ASN A 1 114 ? -4.673 7.974 7.793 1.00 65.25 114 ASN A C 1
ATOM 919 O O . ASN A 1 114 ? -4.022 7.670 6.797 1.00 65.25 114 ASN A O 1
ATOM 923 N N . ASN A 1 115 ? -5.612 8.923 7.776 1.00 76.31 115 ASN A N 1
ATOM 924 C CA . ASN A 1 115 ? -5.897 9.733 6.593 1.00 76.31 115 ASN A CA 1
ATOM 925 C C . ASN A 1 115 ? -4.764 10.748 6.366 1.00 76.31 115 ASN A C 1
ATOM 927 O O . ASN A 1 115 ? -4.878 11.930 6.687 1.00 76.31 115 ASN A O 1
ATOM 931 N N . TRP A 1 116 ? -3.619 10.249 5.907 1.00 90.38 116 TRP A N 1
ATOM 932 C CA . TRP A 1 116 ? -2.418 11.033 5.629 1.00 90.38 116 TRP A CA 1
ATOM 933 C C . TRP A 1 116 ? -2.276 11.381 4.154 1.00 90.38 116 TRP A C 1
ATOM 935 O O . TRP A 1 116 ? -1.395 12.160 3.806 1.00 90.38 116 TRP A O 1
ATOM 945 N N . LYS A 1 117 ? -3.149 10.862 3.289 1.00 93.50 117 LYS A N 1
ATOM 946 C CA . LYS A 1 117 ? -3.180 11.228 1.875 1.00 93.50 117 LYS A CA 1
ATOM 947 C C . LYS A 1 117 ? -3.298 12.747 1.722 1.00 93.50 117 LYS A C 1
ATOM 949 O O . LYS A 1 117 ? -4.179 13.382 2.296 1.00 93.50 117 LYS A O 1
ATOM 954 N N . GLY A 1 118 ? -2.389 13.329 0.948 1.00 94.50 118 GLY A N 1
ATOM 955 C CA . GLY A 1 118 ? -2.274 14.768 0.720 1.00 94.50 118 GLY A CA 1
ATOM 956 C C . GLY A 1 118 ? -1.495 15.533 1.793 1.00 94.50 118 GLY A C 1
ATOM 957 O O . GLY A 1 118 ? -1.252 16.728 1.621 1.00 94.50 118 GLY A O 1
ATOM 958 N N . LYS A 1 119 ? -1.070 14.887 2.885 1.00 95.38 119 LYS A N 1
ATOM 959 C CA . LYS A 1 119 ? -0.255 15.534 3.917 1.00 95.38 119 LYS A CA 1
ATOM 960 C C . LYS A 1 119 ? 1.137 15.845 3.370 1.00 95.38 119 LYS A C 1
ATOM 962 O O . LYS A 1 119 ? 1.785 14.986 2.776 1.00 95.38 119 LYS A O 1
ATOM 967 N N . ILE A 1 120 ? 1.588 17.075 3.601 1.00 96.25 120 ILE A N 1
ATOM 968 C CA . ILE A 1 120 ? 2.943 17.526 3.276 1.00 96.25 120 ILE A CA 1
ATOM 969 C C . ILE A 1 120 ? 3.824 17.350 4.509 1.00 96.25 120 ILE A C 1
ATOM 971 O O . ILE A 1 120 ? 3.405 17.703 5.612 1.00 96.25 120 ILE A O 1
ATOM 975 N N . TYR A 1 121 ? 5.030 16.826 4.318 1.00 94.94 121 TYR A N 1
ATOM 976 C CA . TYR A 1 121 ? 5.972 16.575 5.403 1.00 94.94 121 TYR A CA 1
ATOM 977 C C . TYR A 1 121 ? 7.424 16.760 4.948 1.00 94.94 121 TYR A C 1
ATOM 979 O O . TYR A 1 121 ? 7.727 16.692 3.752 1.00 94.94 121 TYR A O 1
ATOM 987 N N . LYS A 1 122 ? 8.312 17.045 5.902 1.00 93.12 122 LYS A N 1
ATOM 988 C CA . LYS A 1 122 ? 9.751 17.249 5.669 1.00 93.12 122 LYS A CA 1
ATOM 989 C C . LYS A 1 122 ? 10.610 16.209 6.368 1.00 93.12 122 LYS A C 1
ATOM 991 O O . LYS A 1 122 ? 11.704 15.909 5.902 1.00 93.12 122 LYS A O 1
ATOM 996 N N . ASP A 1 123 ? 10.129 15.701 7.494 1.00 86.69 123 ASP A N 1
ATOM 997 C CA . ASP A 1 123 ? 10.770 14.637 8.251 1.00 86.69 123 ASP A CA 1
ATOM 998 C C . ASP A 1 123 ? 9.737 13.829 9.049 1.00 86.69 123 ASP A C 1
ATOM 1000 O O . ASP A 1 123 ? 8.553 14.168 9.095 1.00 86.69 123 ASP A O 1
ATOM 1004 N N . GLU A 1 124 ? 10.176 12.716 9.633 1.00 79.44 124 GLU A N 1
ATOM 1005 C CA . GLU A 1 124 ? 9.316 11.759 10.343 1.00 79.44 124 GLU A CA 1
ATOM 1006 C C . GLU A 1 124 ? 8.574 12.384 11.529 1.00 79.44 124 GLU A C 1
ATOM 1008 O O . GLU A 1 124 ? 7.449 11.979 11.821 1.00 79.44 124 GLU A O 1
ATOM 1013 N N . ASN A 1 125 ? 9.123 13.436 12.148 1.00 82.75 125 ASN A N 1
ATOM 1014 C CA . ASN A 1 125 ? 8.468 14.110 13.271 1.00 82.75 125 ASN A CA 1
ATOM 1015 C C . ASN A 1 125 ? 7.156 14.785 12.850 1.00 82.75 125 ASN A C 1
ATOM 1017 O O . ASN A 1 125 ? 6.216 14.853 13.643 1.00 82.75 125 ASN A O 1
ATOM 1021 N N . ASP A 1 126 ? 7.056 15.236 11.594 1.00 86.75 126 ASP A N 1
ATOM 1022 C CA . ASP A 1 126 ? 5.810 15.772 11.038 1.00 86.75 126 ASP A CA 1
ATOM 1023 C C . ASP A 1 126 ? 4.724 14.686 10.949 1.00 86.75 126 ASP A C 1
ATOM 1025 O O . ASP A 1 126 ? 3.529 14.99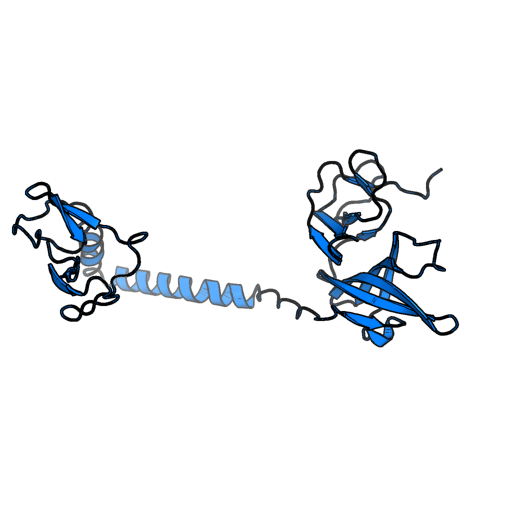4 10.895 1.00 86.75 126 ASP A O 1
ATOM 1029 N N . LEU A 1 127 ? 5.111 13.407 10.925 1.00 86.56 127 LEU A N 1
ATOM 1030 C CA . LEU A 1 127 ? 4.234 12.241 10.803 1.00 86.56 127 LEU A CA 1
ATOM 1031 C C . LEU A 1 127 ? 3.882 11.603 12.154 1.00 86.56 127 LEU A C 1
ATOM 1033 O O . LEU A 1 127 ? 2.983 10.764 12.214 1.00 86.56 127 LEU A O 1
ATOM 1037 N N . GLY A 1 128 ? 4.500 12.068 13.239 1.00 83.62 128 GLY A N 1
ATOM 1038 C CA . GLY A 1 128 ? 4.283 11.600 14.604 1.00 83.62 128 GLY A CA 1
ATOM 1039 C C . GLY A 1 128 ? 5.541 10.980 15.205 1.00 83.62 128 GLY A C 1
ATOM 1040 O O . GLY A 1 128 ? 6.630 11.089 14.658 1.00 83.62 128 GLY A O 1
ATOM 1041 N N . GLN A 1 129 ? 5.391 10.327 16.358 1.00 83.69 129 GLN A N 1
ATOM 1042 C CA . GLN A 1 129 ? 6.484 9.592 17.003 1.00 83.69 129 GLN A CA 1
ATOM 1043 C C . GLN A 1 129 ? 6.608 8.195 16.376 1.00 83.69 129 GLN A C 1
ATOM 1045 O O . GLN A 1 129 ? 6.182 7.200 16.966 1.00 83.69 129 GLN A O 1
ATOM 1050 N N . TYR A 1 130 ? 7.114 8.152 15.145 1.00 87.75 130 TYR A N 1
ATOM 1051 C CA . TYR A 1 130 ? 7.418 6.926 14.410 1.00 87.75 130 TYR A CA 1
ATOM 1052 C C . TYR A 1 130 ? 8.895 6.904 14.026 1.00 87.75 130 TYR A C 1
ATOM 1054 O O . TYR A 1 130 ? 9.481 7.952 13.773 1.00 87.75 130 TYR A O 1
ATOM 1062 N N . GLU A 1 131 ? 9.468 5.709 13.979 1.00 88.06 131 GLU A N 1
ATOM 1063 C CA . GLU A 1 131 ? 10.844 5.459 13.561 1.00 88.06 131 GLU A CA 1
ATOM 1064 C C . GLU A 1 131 ? 10.883 5.014 12.094 1.00 88.06 131 GLU A C 1
ATOM 1066 O O . GLU A 1 131 ? 10.020 4.250 11.646 1.00 88.06 131 GLU A O 1
ATOM 1071 N N . SER A 1 132 ? 11.897 5.469 11.357 1.00 88.25 132 SER A N 1
ATOM 1072 C CA . SER A 1 132 ? 12.277 4.921 10.053 1.00 88.25 132 SER A CA 1
ATOM 1073 C C . SER A 1 132 ? 12.835 3.511 10.169 1.00 88.25 132 SER A C 1
ATOM 1075 O O . SER A 1 132 ? 13.758 3.266 10.946 1.00 88.25 132 SER A O 1
ATOM 1077 N N . TYR A 1 133 ? 12.364 2.613 9.308 1.00 85.94 133 TYR A N 1
ATOM 1078 C CA . TYR A 1 133 ? 12.937 1.273 9.168 1.00 85.94 133 TYR A CA 1
ATOM 1079 C C . TYR A 1 133 ? 13.629 1.074 7.823 1.00 85.94 133 TYR A C 1
ATOM 1081 O O . TYR A 1 133 ? 14.702 0.478 7.762 1.00 85.94 133 TYR A O 1
ATOM 1089 N N . ALA A 1 134 ? 13.009 1.536 6.738 1.00 85.44 134 ALA A N 1
ATOM 1090 C CA . ALA A 1 134 ? 13.518 1.360 5.384 1.00 85.44 134 ALA A CA 1
ATOM 1091 C C . ALA A 1 134 ? 12.900 2.390 4.439 1.00 85.44 134 ALA A C 1
ATOM 1093 O O . ALA A 1 134 ? 11.808 2.895 4.686 1.00 85.44 134 ALA A O 1
ATOM 1094 N N . GLY A 1 135 ? 13.555 2.650 3.314 1.00 87.06 135 GLY A N 1
ATOM 1095 C CA . GLY A 1 135 ? 12.975 3.449 2.245 1.00 87.06 135 GLY A CA 1
ATOM 1096 C C . GLY A 1 135 ? 13.755 3.303 0.950 1.00 87.06 135 GLY A C 1
ATOM 1097 O O . GLY A 1 135 ? 14.926 2.928 0.961 1.00 87.06 135 GLY A O 1
ATOM 1098 N N . SER A 1 136 ? 13.095 3.574 -0.170 1.00 89.38 136 SER A N 1
ATOM 1099 C CA . SER A 1 136 ? 13.731 3.596 -1.482 1.00 89.38 136 SER A CA 1
ATOM 1100 C C . SER A 1 136 ? 13.045 4.586 -2.415 1.00 89.38 136 SER A C 1
ATOM 1102 O O . SER A 1 136 ? 11.841 4.833 -2.322 1.00 89.38 136 SER A O 1
ATOM 1104 N N . MET A 1 137 ? 13.825 5.131 -3.343 1.00 89.88 137 MET A N 1
ATOM 1105 C CA . MET A 1 137 ? 13.303 5.884 -4.476 1.00 89.88 137 MET A CA 1
ATOM 1106 C C . MET A 1 137 ? 12.881 4.888 -5.552 1.00 89.88 137 MET A C 1
ATOM 1108 O O . MET A 1 137 ? 13.695 4.076 -5.978 1.00 89.88 137 MET A O 1
ATOM 1112 N N . ILE A 1 138 ? 11.629 4.960 -6.002 1.00 90.38 138 ILE A N 1
ATOM 1113 C CA . ILE A 1 138 ? 11.085 4.017 -6.999 1.00 90.38 138 ILE A CA 1
ATOM 1114 C C . ILE A 1 138 ? 11.005 4.610 -8.409 1.00 90.38 138 ILE A C 1
ATOM 1116 O O . ILE A 1 138 ? 10.745 3.907 -9.380 1.00 90.38 138 ILE A O 1
ATOM 1120 N N . LYS A 1 139 ? 11.159 5.934 -8.525 1.00 88.88 139 LYS A N 1
ATOM 1121 C CA . LYS A 1 139 ? 11.263 6.638 -9.803 1.00 88.88 139 LYS A CA 1
ATOM 1122 C C . LYS A 1 139 ? 11.936 7.982 -9.598 1.00 88.88 139 LYS A C 1
ATOM 1124 O O . LYS A 1 139 ? 11.412 8.830 -8.875 1.00 88.88 139 LYS A O 1
ATOM 1129 N N . VAL A 1 140 ? 13.057 8.199 -10.279 1.00 87.25 140 VAL A N 1
ATOM 1130 C CA . VAL A 1 140 ? 13.840 9.433 -10.154 1.00 87.25 140 VAL A CA 1
ATOM 1131 C C . VAL A 1 140 ? 13.625 10.346 -11.357 1.00 87.25 140 VAL A C 1
ATOM 1133 O O . VAL A 1 140 ? 13.788 9.945 -12.508 1.00 87.25 140 VAL A O 1
ATOM 1136 N N . ASN A 1 141 ? 13.279 11.604 -11.088 1.00 89.00 141 ASN A N 1
ATOM 1137 C CA . ASN A 1 141 ? 13.176 12.650 -12.096 1.00 89.00 141 ASN A CA 1
ATOM 1138 C C . ASN A 1 141 ? 14.435 13.531 -12.114 1.00 89.00 141 ASN A C 1
ATOM 1140 O O . ASN A 1 141 ? 14.508 14.563 -11.444 1.00 89.00 141 ASN A O 1
ATOM 1144 N N . TYR A 1 142 ? 15.431 13.142 -12.909 1.00 87.62 142 TYR A N 1
ATOM 1145 C CA . TYR A 1 142 ? 16.706 13.863 -12.986 1.00 87.62 142 TYR A CA 1
ATOM 1146 C C . TYR A 1 142 ? 16.612 15.236 -13.663 1.00 87.62 142 TYR A C 1
ATOM 1148 O O . TYR A 1 142 ? 17.456 16.091 -13.401 1.00 87.62 142 TYR A O 1
ATOM 1156 N N . SER A 1 143 ? 15.600 15.488 -14.503 1.00 87.88 143 SER A N 1
ATOM 1157 C CA . SER A 1 143 ? 15.527 16.745 -15.264 1.00 87.88 143 SER A CA 1
ATOM 1158 C C . SER A 1 143 ? 15.254 17.959 -14.379 1.00 87.88 143 SER A C 1
ATOM 1160 O O . SER A 1 143 ? 15.667 19.066 -14.706 1.00 87.88 143 SER A O 1
ATOM 1162 N N . ASN A 1 144 ? 14.570 17.753 -13.251 1.00 82.69 144 ASN A N 1
ATOM 1163 C CA . ASN A 1 144 ? 14.053 18.831 -12.412 1.00 82.69 144 ASN A CA 1
ATOM 1164 C C . ASN A 1 144 ? 14.682 18.816 -11.018 1.00 82.69 144 ASN A C 1
ATOM 1166 O O . ASN A 1 144 ? 13.991 19.054 -10.030 1.00 82.69 144 ASN A O 1
ATOM 1170 N N . ASN A 1 145 ? 15.979 18.503 -10.921 1.00 86.31 145 ASN A N 1
ATOM 1171 C CA . ASN A 1 145 ? 16.672 18.380 -9.637 1.00 86.31 145 ASN A CA 1
ATOM 1172 C C . ASN A 1 145 ? 15.891 17.473 -8.666 1.00 86.31 145 ASN A C 1
ATOM 1174 O O . ASN A 1 145 ? 15.577 17.872 -7.547 1.00 86.31 145 ASN A O 1
ATOM 1178 N N . TRP A 1 146 ? 15.524 16.275 -9.132 1.00 87.81 146 TRP A N 1
ATOM 1179 C CA . TRP A 1 146 ? 14.777 15.264 -8.376 1.00 87.81 146 TRP A CA 1
ATOM 1180 C C . TRP A 1 146 ? 13.316 15.635 -8.060 1.00 87.81 146 TRP A C 1
ATOM 1182 O O . TRP A 1 146 ? 12.569 14.782 -7.583 1.00 87.81 146 TRP A O 1
ATOM 1192 N N . ILE A 1 147 ? 12.843 16.846 -8.367 1.00 90.38 147 ILE A N 1
ATOM 1193 C CA . ILE A 1 147 ? 11.446 17.238 -8.139 1.00 90.38 147 ILE A CA 1
ATOM 1194 C C . ILE A 1 147 ? 10.500 16.365 -8.972 1.00 90.38 147 ILE A C 1
ATOM 1196 O O . ILE A 1 147 ? 10.672 16.185 -10.180 1.00 90.38 147 ILE A O 1
ATOM 1200 N N . GLY A 1 148 ? 9.467 15.839 -8.319 1.00 91.69 148 GLY A N 1
ATOM 1201 C CA . GLY A 1 148 ? 8.525 14.882 -8.891 1.00 91.69 148 GLY A CA 1
ATOM 1202 C C . GLY A 1 148 ? 9.012 13.435 -8.854 1.00 91.69 148 GLY A C 1
ATOM 1203 O O . GLY A 1 148 ? 8.341 12.577 -9.421 1.00 91.69 148 GLY A O 1
ATOM 1204 N N . SER A 1 149 ? 10.154 13.157 -8.215 1.00 93.94 149 SER A N 1
ATOM 1205 C CA . SER A 1 149 ? 10.560 11.782 -7.917 1.00 93.94 149 SER A CA 1
ATOM 1206 C C . SER A 1 149 ? 9.624 11.159 -6.884 1.00 93.94 149 SER A C 1
ATOM 1208 O O . SER A 1 149 ? 9.076 11.860 -6.029 1.00 93.94 149 SER A O 1
ATOM 1210 N N . TYR A 1 150 ? 9.470 9.845 -6.971 1.00 95.81 150 TYR A N 1
ATOM 1211 C CA . TYR A 1 150 ? 8.577 9.054 -6.137 1.00 95.81 150 TYR A CA 1
ATOM 1212 C C . TYR A 1 150 ? 9.379 8.196 -5.163 1.00 95.81 150 TYR A C 1
ATOM 1214 O O . TYR A 1 150 ? 10.392 7.602 -5.552 1.00 95.81 150 TYR A O 1
ATOM 1222 N N . GLY A 1 151 ? 8.909 8.122 -3.923 1.00 94.94 151 GLY A N 1
ATOM 1223 C CA . GLY A 1 151 ? 9.541 7.371 -2.849 1.00 94.94 151 GLY A CA 1
ATOM 1224 C C . GLY A 1 151 ? 8.559 6.450 -2.142 1.00 94.94 151 GLY A C 1
ATOM 1225 O O . GLY A 1 151 ? 7.347 6.673 -2.126 1.00 94.94 151 GLY A O 1
ATOM 1226 N N . VAL A 1 152 ? 9.096 5.379 -1.569 1.00 94.62 152 VAL A N 1
ATOM 1227 C CA . VAL A 1 152 ? 8.365 4.510 -0.651 1.00 94.62 152 VAL A CA 1
ATOM 1228 C C . VAL A 1 152 ? 9.182 4.364 0.618 1.00 94.62 152 VAL A C 1
ATOM 1230 O O . VAL A 1 152 ? 10.356 4.005 0.554 1.00 94.62 152 VAL A O 1
ATOM 1233 N N . SER A 1 153 ? 8.546 4.601 1.760 1.00 92.50 153 SER A N 1
ATOM 1234 C CA . SER A 1 153 ? 9.187 4.563 3.074 1.00 92.50 153 SER A CA 1
ATOM 1235 C C . SER A 1 153 ? 8.375 3.711 4.039 1.00 92.50 153 SER A C 1
ATOM 1237 O O . SER A 1 153 ? 7.149 3.791 4.073 1.00 92.50 153 SER A O 1
ATOM 1239 N N . LEU A 1 154 ? 9.056 2.897 4.834 1.00 91.19 154 LEU A N 1
ATOM 1240 C CA . LEU A 1 154 ? 8.493 2.128 5.929 1.00 91.19 154 LEU A CA 1
ATOM 1241 C C . LEU A 1 154 ? 8.822 2.838 7.239 1.00 91.19 154 LEU A C 1
ATOM 1243 O O . LEU A 1 154 ? 9.983 2.880 7.650 1.00 91.19 154 LEU A O 1
ATOM 1247 N N . ILE A 1 155 ? 7.787 3.339 7.903 1.00 91.12 155 ILE A N 1
ATOM 1248 C CA . ILE A 1 155 ? 7.888 3.921 9.241 1.00 91.12 155 ILE A CA 1
ATOM 1249 C C . ILE A 1 155 ? 7.014 3.141 10.218 1.00 91.12 155 ILE A C 1
ATOM 1251 O O . ILE A 1 155 ? 6.127 2.390 9.811 1.00 91.12 155 ILE A O 1
ATOM 1255 N N . GLY A 1 156 ? 7.207 3.320 11.516 1.00 89.75 156 GLY A N 1
ATOM 1256 C CA . GLY A 1 156 ? 6.328 2.680 12.487 1.00 89.75 156 GLY A CA 1
ATOM 1257 C C . GLY A 1 156 ? 6.838 2.722 13.915 1.00 89.75 156 GLY A C 1
ATOM 1258 O O . GLY A 1 156 ? 7.663 3.551 14.277 1.00 89.75 156 GLY A O 1
ATOM 1259 N N . ASN A 1 157 ? 6.272 1.850 14.735 1.00 87.88 157 ASN A N 1
ATOM 1260 C CA . ASN A 1 157 ? 6.684 1.574 16.104 1.00 87.88 157 ASN A CA 1
ATOM 1261 C C . ASN A 1 157 ? 6.261 0.143 16.479 1.00 87.88 157 ASN A C 1
ATOM 1263 O O . ASN A 1 157 ? 5.683 -0.582 15.666 1.00 87.88 157 ASN A O 1
ATOM 1267 N N . ASP A 1 158 ? 6.445 -0.229 17.745 1.00 83.50 158 ASP A N 1
ATOM 1268 C CA . ASP A 1 158 ? 6.090 -1.551 18.286 1.00 83.50 158 ASP A CA 1
ATOM 1269 C C . ASP A 1 158 ? 4.615 -1.957 18.106 1.00 83.50 158 ASP A C 1
ATOM 1271 O O . ASP A 1 158 ? 4.252 -3.112 18.328 1.00 83.50 158 ASP A O 1
ATOM 1275 N N . LYS A 1 159 ? 3.728 -1.022 17.745 1.00 84.62 159 LYS A N 1
ATOM 1276 C CA . LYS A 1 159 ? 2.287 -1.265 17.594 1.00 84.62 159 LYS A CA 1
ATOM 1277 C C . LYS A 1 159 ? 1.824 -1.305 16.149 1.00 84.62 159 LYS A C 1
ATOM 1279 O O . LYS A 1 159 ? 0.780 -1.898 15.889 1.00 84.62 159 LYS A O 1
ATOM 1284 N N . ILE A 1 160 ? 2.522 -0.643 15.232 1.00 86.56 160 ILE A N 1
ATOM 1285 C CA . ILE A 1 160 ? 2.089 -0.521 13.841 1.00 86.56 160 ILE A CA 1
ATOM 1286 C C . ILE A 1 160 ? 3.267 -0.193 12.932 1.00 86.56 160 ILE A C 1
ATOM 1288 O O . ILE A 1 160 ? 4.111 0.635 13.267 1.00 86.56 160 ILE A O 1
ATOM 1292 N N . LYS A 1 161 ? 3.274 -0.803 11.748 1.00 88.62 161 LYS A N 1
ATOM 1293 C CA . LYS A 1 161 ? 4.139 -0.415 10.634 1.00 88.62 161 LYS A CA 1
ATOM 1294 C C . LYS A 1 161 ? 3.288 0.207 9.534 1.00 88.62 161 LYS A C 1
ATOM 1296 O O . LYS A 1 161 ? 2.167 -0.235 9.288 1.00 88.62 161 LYS A O 1
ATOM 1301 N N . ILE A 1 162 ? 3.808 1.237 8.886 1.00 91.06 162 ILE A N 1
ATOM 1302 C CA . ILE A 1 162 ? 3.112 2.018 7.870 1.00 91.06 162 ILE A CA 1
ATOM 1303 C C . ILE A 1 162 ? 4.044 2.162 6.671 1.00 91.06 162 ILE A C 1
ATOM 1305 O O . ILE A 1 162 ? 5.127 2.734 6.789 1.00 91.06 162 ILE A O 1
ATOM 1309 N N . LEU A 1 163 ? 3.613 1.660 5.514 1.00 92.44 163 LEU A N 1
ATOM 1310 C CA . LEU A 1 163 ? 4.214 2.037 4.239 1.00 92.44 163 LEU A CA 1
ATOM 1311 C C . LEU A 1 163 ? 3.620 3.365 3.788 1.00 92.44 163 LEU A C 1
ATOM 1313 O O . LEU A 1 163 ? 2.400 3.536 3.756 1.00 92.44 163 LEU A O 1
ATOM 1317 N N . ILE A 1 164 ? 4.494 4.278 3.401 1.00 94.88 164 ILE A N 1
ATOM 1318 C CA . ILE A 1 164 ? 4.169 5.583 2.848 1.00 94.88 164 ILE A CA 1
ATOM 1319 C C . ILE A 1 164 ? 4.606 5.582 1.396 1.00 94.88 164 ILE A C 1
ATOM 1321 O O . ILE A 1 164 ? 5.766 5.299 1.113 1.00 94.88 164 ILE A O 1
ATOM 1325 N N . PHE A 1 165 ? 3.686 5.914 0.497 1.00 96.25 165 PHE A N 1
ATOM 1326 C CA . PHE A 1 165 ? 3.998 6.268 -0.881 1.00 96.25 165 PHE A CA 1
ATOM 1327 C C . PHE A 1 165 ? 3.961 7.784 -1.003 1.00 96.25 165 PHE A C 1
ATOM 1329 O O . PHE A 1 165 ? 2.937 8.396 -0.687 1.00 96.25 165 PHE A O 1
ATOM 1336 N N . ASP A 1 166 ? 5.048 8.402 -1.448 1.00 96.81 166 ASP A N 1
ATOM 1337 C CA . ASP A 1 166 ? 5.149 9.849 -1.531 1.00 96.81 166 ASP A CA 1
ATOM 1338 C C . ASP A 1 166 ? 5.775 10.357 -2.832 1.00 96.81 166 ASP A C 1
ATOM 1340 O O . ASP A 1 166 ? 6.263 9.613 -3.688 1.00 96.81 166 ASP A O 1
ATOM 1344 N N . LYS A 1 167 ? 5.693 11.678 -2.992 1.00 97.19 167 LYS A N 1
ATOM 1345 C CA . LYS A 1 167 ? 6.294 12.415 -4.098 1.00 97.19 167 LYS A CA 1
ATOM 1346 C C . LYS A 1 167 ? 7.016 13.647 -3.588 1.00 97.19 167 LYS A C 1
ATOM 1348 O O . LYS A 1 167 ? 6.449 14.450 -2.841 1.00 97.19 167 LYS A O 1
ATOM 1353 N N . LEU A 1 168 ? 8.235 13.842 -4.074 1.00 96.44 168 LEU A N 1
ATOM 1354 C CA . LEU A 1 168 ? 9.041 15.018 -3.786 1.00 96.44 168 LEU A CA 1
ATOM 1355 C C . LEU A 1 168 ? 8.476 16.242 -4.510 1.00 96.44 168 LEU A C 1
ATOM 1357 O O . LEU A 1 168 ? 8.485 16.310 -5.739 1.00 96.44 168 LEU A O 1
ATOM 1361 N N . LEU A 1 169 ? 7.996 17.231 -3.756 1.00 96.31 169 LEU A N 1
ATOM 1362 C CA . LEU A 1 169 ? 7.441 18.465 -4.316 1.00 96.31 169 LEU A CA 1
ATOM 1363 C C . LEU A 1 169 ? 8.509 19.521 -4.571 1.00 96.31 169 LEU A C 1
ATOM 1365 O O . LEU A 1 169 ? 8.471 20.208 -5.589 1.00 96.31 169 LEU A O 1
ATOM 1369 N N . ARG A 1 170 ? 9.409 19.714 -3.608 1.00 95.69 170 ARG A N 1
ATOM 1370 C CA . ARG A 1 170 ? 10.439 20.757 -3.643 1.00 95.69 170 ARG A CA 1
ATOM 1371 C C . ARG A 1 170 ? 11.498 20.510 -2.577 1.00 95.69 170 ARG A C 1
ATOM 1373 O O . ARG A 1 170 ? 11.320 19.674 -1.696 1.00 95.69 170 ARG A O 1
ATOM 1380 N N . TYR A 1 171 ? 12.543 21.327 -2.614 1.00 94.19 171 TYR A N 1
ATOM 1381 C CA . TYR A 1 171 ? 13.491 21.474 -1.517 1.00 94.19 171 TYR A CA 1
ATOM 1382 C C . TYR A 1 171 ? 13.289 22.812 -0.808 1.00 94.19 171 TYR A C 1
ATOM 1384 O O . TYR A 1 171 ? 13.036 23.835 -1.443 1.00 94.19 171 TYR A O 1
ATOM 1392 N N . GLU A 1 172 ? 13.442 22.806 0.512 1.00 93.38 172 GLU A N 1
ATOM 1393 C CA . GLU A 1 172 ? 13.555 24.004 1.340 1.00 93.38 172 GLU A CA 1
ATOM 1394 C C . GLU A 1 172 ? 14.919 23.979 2.037 1.00 93.38 172 GLU A C 1
ATOM 1396 O O . GLU A 1 172 ? 15.137 23.284 3.033 1.00 93.38 172 GLU A O 1
ATOM 1401 N N . GLY A 1 173 ? 15.886 24.690 1.453 1.00 91.50 173 GLY A N 1
ATOM 1402 C CA . GLY A 1 173 ? 17.290 24.551 1.829 1.00 91.50 173 GLY A CA 1
ATOM 1403 C C . GLY A 1 173 ? 17.798 23.142 1.515 1.00 91.50 173 GLY A C 1
ATOM 1404 O O . GLY A 1 173 ? 17.774 22.718 0.364 1.00 91.50 173 GLY A O 1
ATOM 1405 N N . LYS A 1 174 ? 18.253 22.413 2.541 1.00 90.94 174 LYS A N 1
ATOM 1406 C CA . LYS A 1 174 ? 18.725 21.019 2.417 1.00 90.94 174 LYS A CA 1
ATOM 1407 C C . LYS A 1 174 ? 17.647 19.972 2.721 1.00 90.94 174 LYS A C 1
ATOM 1409 O O . LYS A 1 174 ? 17.932 18.783 2.646 1.00 90.94 174 LYS A O 1
ATOM 1414 N N . LYS A 1 175 ? 16.436 20.392 3.098 1.00 91.88 175 LYS A N 1
ATOM 1415 C CA . LYS A 1 175 ? 15.345 19.475 3.444 1.00 91.88 175 LYS A CA 1
ATOM 1416 C C . LYS A 1 175 ? 14.457 19.217 2.231 1.00 91.88 175 LYS A C 1
ATOM 1418 O O . LYS A 1 175 ? 14.023 20.163 1.570 1.00 91.88 175 LYS A O 1
ATOM 1423 N N . ALA A 1 176 ? 14.182 17.945 1.964 1.00 93.25 176 ALA A N 1
ATOM 1424 C CA . ALA A 1 176 ? 13.165 17.524 1.010 1.00 93.25 176 ALA A CA 1
ATOM 1425 C C . ALA A 1 176 ? 11.770 17.820 1.579 1.00 93.25 176 ALA A C 1
ATOM 1427 O O . ALA A 1 176 ? 11.540 17.664 2.776 1.00 93.25 176 ALA A O 1
ATOM 1428 N N . VAL A 1 177 ? 10.848 18.272 0.731 1.00 96.19 177 VAL A N 1
ATOM 1429 C CA . VAL A 1 177 ? 9.443 18.481 1.088 1.00 96.19 177 VAL A CA 1
ATOM 1430 C C . VAL A 1 177 ? 8.598 17.552 0.232 1.00 96.19 177 VAL A C 1
ATOM 1432 O O . VAL A 1 177 ? 8.490 17.745 -0.982 1.00 96.19 177 VAL A O 1
ATOM 1435 N N . ASN A 1 178 ? 7.985 16.565 0.873 1.00 97.00 178 ASN A N 1
ATOM 1436 C CA . ASN A 1 178 ? 7.243 15.493 0.221 1.00 97.00 178 ASN A CA 1
ATOM 1437 C C . ASN A 1 178 ? 5.738 15.645 0.458 1.00 97.00 178 ASN A C 1
ATOM 1439 O O . ASN A 1 178 ? 5.311 16.269 1.431 1.00 97.00 178 ASN A O 1
ATOM 1443 N N . ILE A 1 179 ? 4.933 15.062 -0.428 1.00 97.19 179 ILE A N 1
ATOM 1444 C CA . ILE A 1 179 ? 3.494 14.863 -0.231 1.00 97.19 179 ILE A CA 1
ATOM 1445 C C . ILE A 1 179 ? 3.184 13.373 -0.193 1.00 97.19 179 ILE A C 1
ATOM 1447 O O . ILE A 1 179 ? 3.619 12.628 -1.068 1.00 97.19 179 ILE A O 1
ATOM 1451 N N . ILE A 1 180 ? 2.408 12.950 0.800 1.00 97.19 180 ILE A N 1
ATOM 1452 C CA . ILE A 1 180 ? 1.936 11.571 0.904 1.00 97.19 180 ILE A CA 1
ATOM 1453 C C . ILE A 1 180 ? 0.838 11.345 -0.135 1.00 97.19 180 ILE A C 1
ATOM 1455 O O . ILE A 1 180 ? -0.192 12.022 -0.133 1.00 97.19 180 ILE A O 1
ATOM 1459 N N . LEU A 1 181 ? 1.056 10.381 -1.018 1.00 96.94 181 LEU A N 1
ATOM 1460 C CA . LEU A 1 181 ? 0.119 9.965 -2.054 1.00 96.94 181 LEU A CA 1
ATOM 1461 C C . LEU A 1 181 ? -0.818 8.869 -1.555 1.00 96.94 181 LEU A C 1
ATOM 1463 O O . LEU A 1 181 ? -2.016 8.913 -1.844 1.00 96.94 181 LEU A O 1
ATOM 1467 N N . ASP A 1 182 ? -0.286 7.913 -0.797 1.00 96.12 182 ASP A N 1
ATOM 1468 C CA . ASP A 1 182 ? -1.050 6.800 -0.244 1.00 96.12 182 ASP A CA 1
ATOM 1469 C C . ASP A 1 182 ? -0.339 6.161 0.955 1.00 96.12 182 ASP A C 1
ATOM 1471 O O . ASP A 1 182 ? 0.863 6.361 1.157 1.00 96.12 182 ASP A O 1
ATOM 1475 N N . THR A 1 183 ? -1.077 5.388 1.751 1.00 94.38 183 THR A N 1
ATOM 1476 C CA . THR A 1 183 ? -0.532 4.666 2.907 1.00 94.38 183 THR A CA 1
ATOM 1477 C C . THR A 1 183 ? -1.077 3.245 3.001 1.00 94.38 183 THR A C 1
ATOM 1479 O O . THR A 1 183 ? -2.215 2.966 2.634 1.00 94.38 183 THR A O 1
ATOM 1482 N N . LEU A 1 184 ? -0.265 2.331 3.532 1.00 91.50 184 LEU A N 1
ATOM 1483 C CA . LEU A 1 184 ? -0.704 0.990 3.914 1.00 91.50 184 LEU A CA 1
ATOM 1484 C C . LEU A 1 184 ? -0.285 0.692 5.346 1.00 91.50 184 LEU A C 1
ATOM 1486 O O . LEU A 1 184 ? 0.888 0.806 5.698 1.00 91.50 184 LEU A O 1
ATOM 1490 N N . ASN A 1 185 ? -1.253 0.271 6.153 1.00 89.62 185 ASN A N 1
ATOM 1491 C CA . ASN A 1 185 ? -1.042 -0.099 7.544 1.00 89.62 185 ASN A CA 1
ATOM 1492 C C . ASN A 1 185 ? -0.830 -1.607 7.671 1.00 89.62 185 ASN A C 1
ATOM 1494 O O . ASN A 1 185 ? -1.560 -2.409 7.085 1.00 89.62 185 ASN A O 1
ATOM 1498 N N . PHE A 1 186 ? 0.123 -1.985 8.512 1.00 85.44 186 PHE A N 1
ATOM 1499 C CA . PHE A 1 186 ? 0.487 -3.365 8.776 1.00 85.44 186 PHE A CA 1
ATOM 1500 C C . PHE A 1 186 ? 0.600 -3.605 10.285 1.00 85.44 186 PHE A C 1
ATOM 1502 O O . PHE A 1 186 ? 1.105 -2.737 11.010 1.00 85.44 186 PHE A O 1
ATOM 1509 N N . PRO A 1 187 ? 0.169 -4.776 10.794 1.00 80.12 187 PRO A N 1
ATOM 1510 C CA . PRO A 1 187 ? 0.444 -5.145 12.177 1.00 80.12 187 PRO A CA 1
ATOM 1511 C C . PRO A 1 187 ? 1.958 -5.124 12.466 1.00 80.12 187 PRO A C 1
ATOM 1513 O O . PRO A 1 187 ? 2.767 -5.299 11.553 1.00 80.12 187 PRO A O 1
ATOM 1516 N N . PRO A 1 188 ? 2.384 -4.941 13.722 1.00 71.94 188 PRO A N 1
ATOM 1517 C CA . PRO A 1 188 ? 3.804 -4.782 14.053 1.00 71.94 188 PRO A CA 1
ATOM 1518 C C . PRO A 1 188 ? 4.613 -6.050 13.744 1.00 71.94 188 PRO A C 1
ATOM 1520 O O . PRO A 1 188 ? 5.759 -5.975 13.308 1.00 71.94 188 PRO A O 1
ATOM 1523 N N . ASN A 1 189 ? 3.958 -7.210 13.847 1.00 71.75 189 ASN A N 1
ATOM 1524 C CA . ASN A 1 189 ? 4.515 -8.521 13.514 1.00 71.75 189 ASN A CA 1
ATOM 1525 C C . ASN A 1 189 ? 4.501 -8.814 12.006 1.00 71.75 189 ASN A C 1
ATOM 1527 O O . ASN A 1 189 ? 4.786 -9.939 11.603 1.00 71.75 189 ASN A O 1
ATOM 1531 N N . THR A 1 190 ? 4.123 -7.842 11.169 1.00 66.44 190 THR A N 1
ATOM 1532 C CA . THR A 1 190 ? 4.240 -8.007 9.721 1.00 66.44 190 THR A CA 1
ATOM 1533 C C . THR A 1 190 ? 5.711 -8.037 9.366 1.00 66.44 190 THR A C 1
ATOM 1535 O O . THR A 1 190 ? 6.506 -7.224 9.858 1.00 66.44 190 THR A O 1
ATOM 1538 N N . SER A 1 191 ? 6.022 -9.029 8.548 1.00 66.88 191 SER A N 1
ATOM 1539 C CA . SER A 1 191 ? 7.336 -9.455 8.116 1.00 66.88 191 SER A CA 1
ATOM 1540 C C . SER A 1 191 ? 8.200 -8.355 7.495 1.00 66.88 191 SER A C 1
ATOM 1542 O O . SER A 1 191 ? 7.784 -7.207 7.345 1.00 66.88 191 SER A O 1
ATOM 1544 N N . GLU A 1 192 ? 9.425 -8.708 7.125 1.00 75.62 192 GLU A N 1
ATOM 1545 C CA . GLU A 1 192 ? 10.341 -7.855 6.381 1.00 75.62 192 GLU A CA 1
ATOM 1546 C C . GLU A 1 192 ? 9.742 -7.398 5.045 1.00 75.62 192 GLU A C 1
ATOM 1548 O O . GLU A 1 192 ? 9.006 -8.126 4.367 1.00 75.62 192 GLU A O 1
ATOM 1553 N N . PHE A 1 193 ? 10.074 -6.159 4.686 1.00 80.25 193 PHE A N 1
ATOM 1554 C CA . PHE A 1 193 ? 9.663 -5.521 3.445 1.00 80.25 193 PHE A CA 1
ATOM 1555 C C . PHE A 1 193 ? 10.868 -5.424 2.518 1.00 80.25 193 PHE A C 1
ATOM 1557 O O . PHE A 1 193 ? 11.920 -4.922 2.910 1.00 80.25 193 PHE A O 1
ATOM 1564 N N . ILE A 1 194 ? 10.683 -5.840 1.272 1.00 79.00 194 ILE A N 1
ATOM 1565 C CA . ILE A 1 194 ? 11.624 -5.591 0.185 1.00 79.00 194 ILE A CA 1
ATOM 1566 C C . ILE A 1 194 ? 11.056 -4.458 -0.665 1.00 79.00 194 ILE A C 1
ATOM 1568 O O . ILE A 1 194 ? 9.949 -4.573 -1.196 1.00 79.00 194 ILE A O 1
ATOM 1572 N N . ILE A 1 195 ? 11.823 -3.378 -0.815 1.00 80.31 195 ILE A N 1
ATOM 1573 C CA . ILE A 1 195 ? 11.428 -2.183 -1.569 1.00 80.31 195 ILE A CA 1
ATOM 1574 C C . ILE A 1 195 ? 12.467 -1.921 -2.666 1.00 80.31 195 ILE A C 1
ATOM 1576 O O . ILE A 1 195 ? 13.665 -1.880 -2.394 1.00 80.31 195 ILE A O 1
ATOM 1580 N N . GLY A 1 196 ? 12.018 -1.736 -3.911 1.00 74.56 196 GLY A N 1
ATOM 1581 C CA . GLY A 1 196 ? 12.856 -1.243 -5.014 1.00 74.56 196 GLY A CA 1
ATOM 1582 C C . GLY A 1 196 ? 13.861 -2.237 -5.610 1.00 74.56 196 GLY A C 1
ATOM 1583 O O . GLY A 1 196 ? 14.656 -1.852 -6.454 1.00 74.56 196 GLY A O 1
ATOM 1584 N N . SER A 1 197 ? 13.846 -3.507 -5.196 1.00 80.81 197 SER A N 1
ATOM 1585 C CA . SER A 1 197 ? 14.782 -4.549 -5.676 1.00 80.81 197 SER A CA 1
ATOM 1586 C C . SER A 1 197 ? 14.065 -5.782 -6.240 1.00 80.81 197 SER A C 1
ATOM 1588 O O . SER A 1 197 ? 14.603 -6.891 -6.267 1.00 80.81 197 SER A O 1
ATOM 1590 N N . CYS A 1 198 ? 12.815 -5.604 -6.661 1.00 86.88 198 CYS A N 1
ATOM 1591 C CA . CYS A 1 198 ? 11.976 -6.673 -7.183 1.00 86.88 198 CYS A CA 1
ATOM 1592 C C . CYS A 1 198 ? 12.080 -6.744 -8.712 1.00 86.88 198 CYS A C 1
ATOM 1594 O O . CYS A 1 198 ? 12.037 -5.729 -9.407 1.00 86.88 198 CYS A O 1
ATOM 1596 N N . LEU A 1 199 ? 12.166 -7.956 -9.253 1.00 86.81 199 LEU A N 1
ATOM 1597 C CA . LEU A 1 199 ? 11.954 -8.237 -10.666 1.00 86.81 199 LEU A CA 1
ATOM 1598 C C . LEU A 1 199 ? 10.518 -8.703 -10.874 1.00 86.81 199 LEU A C 1
ATOM 1600 O O . LEU A 1 199 ? 9.981 -9.451 -10.062 1.00 86.81 199 LEU A O 1
ATOM 1604 N N . ARG A 1 200 ? 9.933 -8.359 -12.018 1.00 89.56 200 ARG A N 1
ATOM 1605 C CA . ARG A 1 200 ? 8.724 -8.991 -12.540 1.00 89.56 200 ARG A CA 1
ATOM 1606 C C . ARG A 1 200 ? 9.023 -9.596 -13.897 1.00 89.56 200 ARG A C 1
ATOM 1608 O O . ARG A 1 200 ? 9.413 -8.889 -14.824 1.00 89.56 200 ARG A O 1
ATOM 1615 N N . ASN A 1 201 ? 8.842 -10.908 -14.023 1.00 88.25 201 ASN A N 1
ATOM 1616 C CA . ASN A 1 201 ? 9.208 -11.664 -15.223 1.00 88.25 201 ASN A CA 1
ATOM 1617 C C . ASN A 1 201 ? 10.660 -11.373 -15.659 1.00 88.25 201 ASN A C 1
ATOM 1619 O O . ASN A 1 201 ? 10.915 -11.097 -16.832 1.00 88.25 201 ASN A O 1
ATOM 1623 N N . LYS A 1 202 ? 11.599 -11.406 -14.701 1.00 86.62 202 LYS A N 1
ATOM 1624 C CA . LYS A 1 202 ? 13.043 -11.149 -14.884 1.00 86.62 202 LYS A CA 1
ATOM 1625 C C . LYS A 1 202 ? 13.443 -9.721 -15.272 1.00 86.62 202 LYS A C 1
ATOM 1627 O O . LYS A 1 202 ? 14.603 -9.483 -15.600 1.00 86.62 202 LYS A O 1
ATOM 1632 N N . LYS A 1 203 ? 12.518 -8.762 -15.245 1.00 89.06 203 LYS A N 1
ATOM 1633 C CA . LYS A 1 203 ? 12.815 -7.346 -15.485 1.00 89.06 203 LYS A CA 1
ATOM 1634 C C . LYS A 1 203 ? 12.662 -6.554 -14.195 1.00 89.06 203 LYS A C 1
ATOM 1636 O O . LYS A 1 203 ? 11.668 -6.743 -13.504 1.00 89.06 203 LYS A O 1
ATOM 1641 N N . LEU A 1 204 ? 13.618 -5.672 -13.902 1.00 88.00 204 LEU A N 1
ATOM 1642 C CA . LEU A 1 204 ? 13.552 -4.794 -12.734 1.00 88.00 204 LEU A CA 1
ATOM 1643 C C . LEU A 1 204 ? 12.268 -3.962 -12.757 1.00 88.00 204 LEU A C 1
ATOM 1645 O O . LEU A 1 204 ? 11.918 -3.367 -13.780 1.00 88.00 204 LEU A O 1
ATOM 1649 N N . ASP A 1 205 ? 11.576 -3.967 -11.624 1.00 90.00 205 ASP A N 1
ATOM 1650 C CA . ASP A 1 205 ? 10.331 -3.256 -11.387 1.00 90.00 205 ASP A CA 1
ATOM 1651 C C . ASP A 1 205 ? 10.402 -2.592 -10.005 1.00 90.00 205 ASP A C 1
ATOM 1653 O O . ASP A 1 205 ? 9.996 -3.154 -8.987 1.00 90.00 205 ASP A O 1
ATOM 1657 N N . GLU A 1 206 ? 10.975 -1.387 -9.982 1.00 87.19 206 GLU A N 1
ATOM 1658 C CA . GLU A 1 206 ? 11.243 -0.608 -8.765 1.00 87.19 206 GLU A CA 1
ATOM 1659 C C . GLU A 1 206 ? 9.957 -0.209 -8.020 1.00 87.19 206 GLU A C 1
ATOM 1661 O O . GLU A 1 206 ? 9.992 0.047 -6.819 1.00 87.19 206 GLU A O 1
ATOM 1666 N N . GLU A 1 207 ? 8.806 -0.210 -8.703 1.00 89.75 207 GLU A N 1
ATOM 1667 C CA . GLU A 1 207 ? 7.501 0.095 -8.105 1.00 89.75 207 GLU A CA 1
ATOM 1668 C C . GLU A 1 207 ? 6.949 -1.054 -7.248 1.00 89.75 207 GLU A C 1
ATOM 1670 O O . GLU A 1 207 ? 5.958 -0.865 -6.536 1.00 89.75 207 GLU A O 1
ATOM 1675 N N . ILE A 1 208 ? 7.527 -2.256 -7.335 1.00 90.38 208 ILE A N 1
ATOM 1676 C CA . ILE A 1 208 ? 7.053 -3.418 -6.583 1.00 90.38 208 ILE A CA 1
ATOM 1677 C C . ILE A 1 208 ? 7.649 -3.432 -5.178 1.00 90.38 208 ILE A C 1
ATOM 1679 O O . ILE A 1 208 ? 8.863 -3.403 -4.972 1.00 90.38 208 ILE A O 1
ATOM 1683 N N . ILE A 1 209 ? 6.750 -3.594 -4.214 1.00 90.25 209 ILE A N 1
ATOM 1684 C CA . ILE A 1 209 ? 7.046 -3.834 -2.810 1.00 90.25 209 ILE A CA 1
ATOM 1685 C C . ILE A 1 209 ? 6.564 -5.232 -2.467 1.00 90.25 209 ILE A C 1
ATOM 1687 O O . ILE A 1 209 ? 5.384 -5.554 -2.641 1.00 90.25 209 ILE A O 1
ATOM 1691 N N . ALA A 1 210 ? 7.468 -6.058 -1.963 1.00 87.44 210 ALA A N 1
ATOM 1692 C CA . ALA A 1 210 ? 7.159 -7.423 -1.579 1.00 87.44 210 ALA A CA 1
ATOM 1693 C C . ALA A 1 210 ? 7.256 -7.594 -0.060 1.00 87.44 210 ALA A C 1
ATOM 1695 O O . ALA A 1 210 ? 8.150 -7.044 0.583 1.00 87.44 210 ALA A O 1
ATOM 1696 N N . ILE A 1 211 ? 6.318 -8.353 0.509 1.00 85.31 211 ILE A N 1
ATOM 1697 C CA . ILE A 1 211 ? 6.252 -8.661 1.942 1.00 85.31 211 ILE A CA 1
ATOM 1698 C C . ILE A 1 211 ? 6.610 -10.132 2.122 1.00 85.31 211 ILE A C 1
ATOM 1700 O O . ILE A 1 211 ? 5.956 -10.999 1.537 1.00 85.31 211 ILE A O 1
ATOM 1704 N N . LEU A 1 212 ? 7.640 -10.401 2.919 1.00 79.50 212 LEU A N 1
ATOM 1705 C CA . LEU A 1 212 ? 8.160 -11.748 3.173 1.00 79.50 212 LEU A CA 1
ATOM 1706 C C . LEU A 1 212 ? 7.381 -12.457 4.294 1.00 79.50 212 LEU A C 1
ATOM 1708 O O . LEU A 1 212 ? 6.418 -11.907 4.813 1.00 79.50 212 LEU A O 1
ATOM 1712 N N . ASP A 1 213 ? 7.763 -13.670 4.684 1.00 70.31 213 ASP A N 1
ATOM 1713 C CA . ASP A 1 213 ? 7.370 -14.299 5.955 1.00 70.31 213 ASP A CA 1
ATOM 1714 C C . ASP A 1 213 ? 8.623 -14.430 6.828 1.00 70.31 213 ASP A C 1
ATOM 1716 O O . ASP A 1 213 ? 9.596 -15.055 6.414 1.00 70.31 213 ASP A O 1
ATOM 1720 N N . ASN A 1 214 ? 8.606 -13.849 8.029 1.00 65.31 214 ASN A N 1
ATOM 1721 C CA . ASN A 1 214 ? 9.760 -13.856 8.938 1.00 65.31 214 ASN A CA 1
ATOM 1722 C C . ASN A 1 214 ? 9.970 -15.193 9.663 1.00 65.31 214 ASN A C 1
ATOM 1724 O O . ASN A 1 214 ? 10.954 -15.349 10.384 1.00 65.31 214 ASN A O 1
ATOM 1728 N N . ASN A 1 215 ? 9.056 -16.157 9.515 1.00 60.72 215 ASN A N 1
ATOM 1729 C CA . ASN A 1 215 ? 9.152 -17.454 10.190 1.00 60.72 215 ASN A CA 1
ATOM 1730 C C . ASN A 1 215 ? 10.029 -18.474 9.449 1.00 60.72 215 ASN A C 1
ATOM 1732 O O . ASN A 1 215 ? 10.163 -19.610 9.906 1.00 60.72 215 ASN A O 1
ATOM 1736 N N . GLN A 1 216 ? 10.596 -18.105 8.302 1.00 56.53 216 GLN A N 1
ATOM 1737 C CA . GLN A 1 216 ? 11.435 -18.976 7.485 1.00 56.53 216 GLN A CA 1
ATOM 1738 C C . GLN A 1 216 ? 12.824 -18.341 7.339 1.00 56.53 216 GLN A C 1
ATOM 1740 O O . GLN A 1 216 ? 12.918 -17.131 7.127 1.00 56.53 216 GLN A O 1
ATOM 1745 N N . PRO A 1 217 ? 13.914 -19.117 7.467 1.00 55.16 217 PRO A N 1
ATOM 1746 C CA . PRO A 1 217 ? 15.251 -18.589 7.238 1.00 55.16 217 PRO A CA 1
ATOM 1747 C C . PRO A 1 217 ? 15.360 -18.066 5.801 1.00 55.16 217 PRO A C 1
ATOM 1749 O O . PRO A 1 217 ? 14.920 -18.737 4.866 1.00 55.16 217 PRO A O 1
ATOM 1752 N N . LEU A 1 218 ? 15.964 -16.882 5.639 1.00 54.91 218 LEU A N 1
ATOM 1753 C CA . LEU A 1 218 ? 16.368 -16.311 4.349 1.00 54.91 218 LEU A CA 1
ATOM 1754 C C . LEU A 1 218 ? 17.482 -17.171 3.727 1.00 54.91 218 LEU A C 1
ATOM 1756 O O . LEU A 1 218 ? 18.659 -16.816 3.711 1.00 54.91 218 LEU A O 1
ATOM 1760 N N . ASP A 1 219 ? 17.104 -18.353 3.264 1.00 55.00 219 ASP A N 1
ATOM 1761 C CA . ASP A 1 219 ? 17.869 -19.152 2.325 1.00 55.00 219 ASP A CA 1
ATOM 1762 C C . ASP A 1 219 ? 17.852 -18.443 0.958 1.00 55.00 219 ASP A C 1
ATOM 1764 O O . ASP A 1 219 ? 16.808 -18.007 0.466 1.00 55.00 219 ASP A O 1
ATOM 1768 N N . VAL A 1 220 ? 19.047 -18.323 0.377 1.00 52.25 220 VAL A N 1
ATOM 1769 C CA . VAL A 1 220 ? 19.369 -17.625 -0.874 1.00 52.25 220 VAL A CA 1
ATOM 1770 C C . VAL A 1 220 ? 18.579 -18.173 -2.073 1.00 52.25 220 VAL A C 1
ATOM 1772 O O . VAL A 1 220 ? 18.324 -17.422 -3.012 1.00 52.25 220 VAL A O 1
ATOM 1775 N N . ASP A 1 221 ? 18.123 -19.426 -2.017 1.00 53.47 221 ASP A N 1
ATOM 1776 C CA . ASP A 1 221 ? 17.405 -20.095 -3.106 1.00 53.47 221 ASP A CA 1
ATOM 1777 C C . ASP A 1 221 ? 15.874 -20.043 -2.964 1.00 53.47 221 ASP A C 1
ATOM 1779 O O . ASP A 1 221 ? 15.141 -20.414 -3.890 1.00 53.47 221 ASP A O 1
ATOM 1783 N N . THR A 1 222 ? 15.353 -19.535 -1.842 1.00 49.25 222 THR A N 1
ATOM 1784 C CA . THR A 1 222 ? 13.923 -19.636 -1.529 1.00 49.25 222 THR A CA 1
ATOM 1785 C C . THR A 1 222 ? 13.226 -18.275 -1.497 1.00 49.25 222 THR A C 1
ATOM 1787 O O . THR A 1 222 ? 12.657 -17.831 -0.508 1.00 49.25 222 THR A O 1
ATOM 1790 N N . LEU A 1 223 ? 13.133 -17.660 -2.677 1.00 52.59 223 LEU A N 1
ATOM 1791 C CA . LEU A 1 223 ? 12.201 -16.574 -3.027 1.00 52.59 223 LEU A CA 1
ATOM 1792 C C . LEU A 1 223 ? 10.728 -17.041 -3.123 1.00 52.59 223 LEU A C 1
ATOM 1794 O O . LEU A 1 223 ? 9.952 -16.543 -3.937 1.00 52.59 223 LEU A O 1
ATOM 1798 N N . LYS A 1 224 ? 10.321 -18.030 -2.314 1.00 54.81 224 LYS A N 1
ATOM 1799 C CA . LYS A 1 224 ? 8.950 -18.583 -2.281 1.00 54.81 224 LYS A CA 1
ATOM 1800 C C . LYS A 1 224 ? 8.099 -18.051 -1.124 1.00 54.81 224 LYS A C 1
ATOM 1802 O O . LYS A 1 224 ? 6.988 -18.531 -0.924 1.00 54.81 224 LYS A O 1
ATOM 1807 N N . PHE A 1 225 ? 8.592 -17.063 -0.382 1.00 67.12 225 PHE A N 1
ATOM 1808 C CA . PHE A 1 225 ? 7.961 -16.594 0.855 1.00 67.12 225 PHE A CA 1
ATOM 1809 C C . PHE A 1 225 ? 7.256 -15.241 0.731 1.00 67.12 225 PHE A C 1
ATOM 1811 O O . PHE A 1 225 ? 6.943 -14.622 1.745 1.00 67.12 225 PHE A O 1
ATOM 1818 N N . PHE A 1 226 ? 6.981 -14.764 -0.488 1.00 76.81 226 PHE A N 1
ATOM 1819 C CA . PHE A 1 226 ? 6.142 -13.580 -0.651 1.00 76.81 226 PHE A CA 1
ATOM 1820 C C . PHE A 1 226 ? 4.722 -13.884 -0.174 1.00 76.81 226 PHE A C 1
ATOM 1822 O O . PHE A 1 226 ? 3.972 -14.607 -0.828 1.00 76.81 226 PHE A O 1
ATOM 1829 N N . LEU A 1 227 ? 4.340 -13.305 0.963 1.00 81.94 227 LEU A N 1
ATOM 1830 C CA . LEU A 1 227 ? 2.971 -13.372 1.464 1.00 81.94 227 LEU A CA 1
ATOM 1831 C C . LEU A 1 227 ? 2.054 -12.517 0.595 1.00 81.94 227 LEU A C 1
ATOM 1833 O O . LEU A 1 227 ? 0.928 -12.906 0.283 1.00 81.94 227 LEU A O 1
ATOM 1837 N N . ARG A 1 228 ? 2.528 -11.316 0.246 1.00 87.94 228 ARG A N 1
ATOM 1838 C CA . ARG A 1 228 ? 1.803 -10.316 -0.541 1.00 87.94 228 ARG A CA 1
ATOM 1839 C C . ARG A 1 228 ? 2.785 -9.453 -1.315 1.00 87.94 228 ARG A C 1
ATOM 1841 O O . ARG A 1 228 ? 3.920 -9.252 -0.886 1.00 87.94 228 ARG A O 1
ATOM 1848 N N . ALA A 1 229 ? 2.303 -8.890 -2.414 1.00 90.69 229 ALA A N 1
ATOM 1849 C CA . ALA A 1 229 ? 3.004 -7.859 -3.152 1.00 90.69 229 ALA A CA 1
ATOM 1850 C C . ALA A 1 229 ? 2.066 -6.690 -3.448 1.00 90.69 229 ALA A C 1
ATOM 1852 O O . ALA A 1 229 ? 0.868 -6.863 -3.698 1.00 90.69 229 ALA A O 1
ATOM 1853 N N . TYR A 1 230 ? 2.641 -5.499 -3.421 1.00 93.56 230 TYR A N 1
ATOM 1854 C CA . TYR A 1 230 ? 1.983 -4.249 -3.747 1.00 93.56 230 TYR A CA 1
ATOM 1855 C C . TYR A 1 230 ? 2.801 -3.516 -4.799 1.00 93.56 230 TYR A C 1
ATOM 1857 O O . TYR A 1 230 ? 4.018 -3.662 -4.879 1.00 93.56 230 TYR A O 1
ATOM 1865 N N . ARG A 1 231 ? 2.123 -2.710 -5.603 1.00 94.25 231 ARG A N 1
ATOM 1866 C CA . ARG A 1 231 ? 2.732 -1.769 -6.527 1.00 94.25 231 ARG A CA 1
ATOM 1867 C C . ARG A 1 231 ? 2.466 -0.356 -6.037 1.00 94.25 231 ARG A C 1
ATOM 1869 O O . ARG A 1 231 ? 1.306 0.000 -5.859 1.00 94.25 231 ARG A O 1
ATOM 1876 N N . ALA A 1 232 ? 3.508 0.443 -5.858 1.00 95.56 232 ALA A N 1
ATOM 1877 C CA . ALA A 1 232 ? 3.390 1.889 -5.711 1.00 95.56 232 ALA A CA 1
ATOM 1878 C C . ALA A 1 232 ? 3.272 2.511 -7.108 1.00 95.56 232 ALA A C 1
ATOM 1880 O O . ALA A 1 232 ? 4.261 2.860 -7.749 1.00 95.56 232 ALA A O 1
ATOM 1881 N N . ASN A 1 233 ? 2.050 2.557 -7.635 1.00 94.69 233 ASN A N 1
ATOM 1882 C CA . ASN A 1 233 ? 1.810 2.917 -9.024 1.00 94.69 233 ASN A CA 1
ATOM 1883 C C . ASN A 1 233 ? 1.966 4.435 -9.215 1.00 94.69 233 ASN A C 1
ATOM 1885 O O . ASN A 1 233 ? 1.106 5.220 -8.808 1.00 94.69 233 ASN A O 1
ATOM 1889 N N . CYS A 1 234 ? 3.046 4.858 -9.881 1.00 92.88 234 CYS A N 1
ATOM 1890 C CA . CYS A 1 234 ? 3.354 6.275 -10.108 1.00 92.88 234 CYS A CA 1
ATOM 1891 C C . CYS A 1 234 ? 2.360 6.991 -11.039 1.00 92.88 234 CYS A C 1
ATOM 1893 O O . CYS A 1 234 ? 2.429 8.209 -11.182 1.00 92.88 234 CYS A O 1
ATOM 1895 N N . THR A 1 235 ? 1.470 6.254 -11.711 1.00 92.88 235 THR A N 1
ATOM 1896 C CA . THR A 1 235 ? 0.434 6.823 -12.587 1.00 92.88 235 THR A CA 1
ATOM 1897 C C . THR A 1 235 ? -0.863 7.063 -11.824 1.00 92.88 235 THR A C 1
ATOM 1899 O O . THR A 1 235 ? -1.494 8.102 -12.002 1.00 92.88 235 THR A O 1
ATOM 1902 N N . THR A 1 236 ? -1.276 6.111 -10.983 1.00 95.38 236 THR A N 1
ATOM 1903 C CA . THR A 1 236 ? -2.518 6.216 -10.199 1.00 95.38 236 THR A CA 1
ATOM 1904 C C . THR A 1 236 ? -2.312 6.872 -8.836 1.00 95.38 236 THR A C 1
ATOM 1906 O O . THR A 1 236 ? -3.298 7.240 -8.196 1.00 95.38 236 THR A O 1
ATOM 1909 N N . GLU A 1 237 ? -1.055 7.045 -8.412 1.00 95.19 237 GLU A N 1
ATOM 1910 C CA . GLU A 1 237 ? -0.662 7.598 -7.110 1.00 95.19 237 GLU A CA 1
ATOM 1911 C C . GLU A 1 237 ? -1.282 6.812 -5.940 1.00 95.19 237 GLU A C 1
ATOM 1913 O O . GLU A 1 237 ? -1.774 7.388 -4.963 1.00 95.19 237 GLU A O 1
ATOM 1918 N N . LYS A 1 238 ? -1.314 5.480 -6.077 1.00 95.62 238 LYS A N 1
ATOM 1919 C CA . LYS A 1 238 ? -1.883 4.546 -5.102 1.00 95.62 238 LYS A CA 1
ATOM 1920 C C . LYS A 1 238 ? -1.028 3.300 -4.936 1.00 95.62 238 LYS A C 1
ATOM 1922 O O . LYS A 1 238 ? -0.320 2.889 -5.859 1.00 95.62 238 LYS A O 1
ATOM 1927 N N . PHE A 1 239 ? -1.167 2.668 -3.778 1.00 95.06 239 PHE A N 1
ATOM 1928 C CA . PHE A 1 239 ? -0.779 1.281 -3.619 1.00 95.06 239 PHE A CA 1
ATOM 1929 C C . PHE A 1 239 ? -1.838 0.359 -4.223 1.00 95.06 239 PHE A C 1
ATOM 1931 O O . PHE A 1 239 ? -3.025 0.431 -3.907 1.00 95.06 239 PHE A O 1
ATOM 1938 N N . GLU A 1 240 ? -1.395 -0.558 -5.072 1.00 94.38 240 GLU A N 1
ATOM 1939 C CA . GLU A 1 240 ? -2.250 -1.543 -5.726 1.00 94.38 240 GLU A CA 1
ATOM 1940 C C . GLU A 1 240 ? -1.745 -2.937 -5.375 1.00 94.38 240 GLU A C 1
ATOM 1942 O O . GLU A 1 240 ? -0.587 -3.265 -5.625 1.00 94.38 240 GLU A O 1
ATOM 1947 N N . GLN A 1 241 ? -2.594 -3.772 -4.776 1.00 93.38 241 GLN A N 1
ATOM 1948 C CA . GLN A 1 241 ? -2.219 -5.160 -4.527 1.00 93.38 241 GLN A CA 1
ATOM 1949 C C . GLN A 1 241 ? -2.078 -5.902 -5.863 1.00 93.38 241 GLN A C 1
ATOM 1951 O O . GLN A 1 241 ? -2.952 -5.807 -6.726 1.00 93.38 241 GLN A O 1
ATOM 1956 N N . ILE A 1 242 ? -0.990 -6.653 -6.025 1.00 92.50 242 ILE A N 1
ATOM 1957 C CA . ILE A 1 242 ? -0.694 -7.416 -7.242 1.00 92.50 242 ILE A CA 1
ATOM 1958 C C . ILE A 1 242 ? -0.481 -8.900 -6.930 1.00 92.50 242 ILE A C 1
ATOM 1960 O O . ILE A 1 242 ? -0.181 -9.280 -5.798 1.00 92.50 242 ILE A O 1
ATOM 1964 N N . ASP A 1 243 ? -0.647 -9.741 -7.952 1.00 90.50 243 ASP A N 1
ATOM 1965 C CA . ASP A 1 243 ? -0.286 -11.157 -7.876 1.00 90.50 243 ASP A CA 1
ATOM 1966 C C . ASP A 1 243 ? 1.235 -11.301 -7.706 1.00 90.50 243 ASP A C 1
ATOM 1968 O O . ASP A 1 243 ? 2.014 -10.622 -8.379 1.00 90.50 243 ASP A O 1
ATOM 1972 N N . ILE A 1 244 ? 1.640 -12.203 -6.814 1.00 89.00 244 ILE A N 1
ATOM 1973 C CA . ILE A 1 244 ? 3.036 -12.547 -6.536 1.00 89.00 244 ILE A CA 1
ATOM 1974 C C . ILE A 1 244 ? 3.674 -13.373 -7.662 1.00 89.00 244 ILE A C 1
ATOM 1976 O O . ILE A 1 244 ? 4.895 -13.523 -7.712 1.00 89.00 244 ILE A O 1
ATOM 1980 N N . LYS A 1 245 ? 2.874 -13.932 -8.578 1.00 87.88 245 LYS A N 1
ATOM 1981 C CA . LYS A 1 245 ? 3.374 -14.769 -9.669 1.00 87.88 245 LYS A CA 1
ATOM 1982 C C . LYS A 1 245 ? 4.361 -14.012 -10.565 1.00 87.88 245 LYS A C 1
ATOM 1984 O O . LYS A 1 245 ? 4.021 -13.012 -11.196 1.00 87.88 245 LYS A O 1
ATOM 1989 N N . GLY A 1 246 ? 5.567 -14.567 -10.683 1.00 85.06 246 GLY A N 1
ATOM 1990 C CA . GLY A 1 246 ? 6.641 -14.012 -11.509 1.00 85.06 246 GLY A CA 1
ATOM 1991 C C . GLY A 1 246 ? 7.375 -12.836 -10.866 1.00 85.06 246 GLY A C 1
ATOM 1992 O O . GLY A 1 246 ? 8.139 -12.174 -11.566 1.00 85.06 246 GLY A O 1
ATOM 1993 N N . ILE A 1 247 ? 7.132 -12.566 -9.578 1.00 87.56 247 ILE A N 1
ATOM 1994 C CA . ILE A 1 247 ? 7.952 -11.654 -8.784 1.00 87.56 247 ILE A CA 1
ATOM 1995 C C . ILE A 1 247 ? 9.152 -12.429 -8.239 1.00 87.56 247 ILE A C 1
ATOM 1997 O O . ILE A 1 247 ? 8.999 -13.517 -7.688 1.00 87.56 247 ILE A O 1
ATOM 2001 N N . GLU A 1 248 ? 10.338 -11.858 -8.396 1.00 84.75 248 GLU A N 1
ATOM 2002 C CA . GLU A 1 248 ? 11.611 -12.368 -7.878 1.00 84.75 248 GLU A CA 1
ATOM 2003 C C . GLU A 1 248 ? 12.331 -11.207 -7.169 1.00 84.75 248 GLU A C 1
ATOM 2005 O O . GLU A 1 248 ? 12.062 -10.047 -7.474 1.00 84.75 248 GLU A O 1
ATOM 2010 N N . TYR A 1 249 ? 13.232 -11.473 -6.225 1.00 81.12 249 TYR A N 1
ATOM 2011 C CA . TYR A 1 249 ? 14.064 -10.431 -5.609 1.00 81.12 249 TYR A CA 1
ATOM 2012 C C . TYR A 1 249 ? 15.520 -10.602 -6.024 1.00 81.12 249 TYR A C 1
ATOM 2014 O O . TYR A 1 249 ? 16.031 -11.719 -6.079 1.00 81.12 249 TYR A O 1
ATOM 2022 N N . VAL A 1 250 ? 16.186 -9.482 -6.302 1.00 74.75 250 VAL A N 1
ATOM 2023 C CA . VAL A 1 250 ? 17.623 -9.447 -6.578 1.00 74.75 250 VAL A CA 1
ATOM 2024 C C . VAL A 1 250 ? 18.326 -8.933 -5.341 1.00 74.75 250 VAL A C 1
ATOM 2026 O O . VAL A 1 250 ? 18.135 -7.788 -4.937 1.00 74.75 250 VAL A O 1
ATOM 2029 N N . ASN A 1 251 ? 19.170 -9.776 -4.752 1.00 68.25 251 ASN A N 1
ATOM 2030 C CA . ASN A 1 251 ? 20.074 -9.321 -3.713 1.00 68.25 251 ASN A CA 1
ATOM 2031 C C . ASN A 1 251 ? 21.204 -8.521 -4.368 1.00 68.25 251 ASN A C 1
ATOM 2033 O O . ASN A 1 251 ? 22.139 -9.096 -4.914 1.00 68.25 251 ASN A O 1
ATOM 2037 N N . VAL A 1 252 ? 21.114 -7.194 -4.309 1.00 58.03 252 VAL A N 1
ATOM 2038 C CA . VAL A 1 252 ? 22.080 -6.271 -4.933 1.00 58.03 252 VAL A CA 1
ATOM 2039 C C . VAL A 1 252 ? 23.450 -6.270 -4.214 1.00 58.03 252 VAL A C 1
ATOM 2041 O O . VAL A 1 252 ? 24.329 -5.492 -4.561 1.00 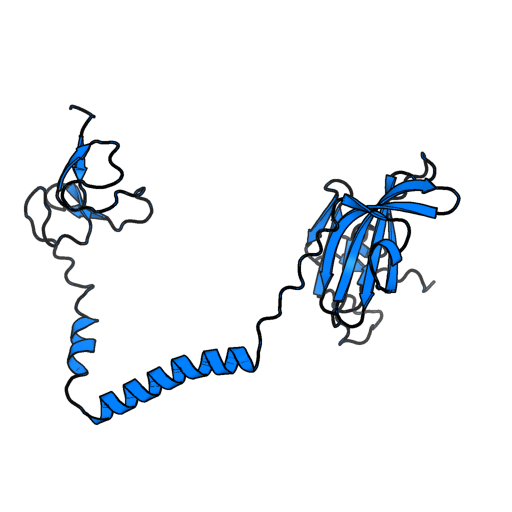58.03 252 VAL A O 1
ATOM 2044 N N . GLY A 1 253 ? 23.650 -7.120 -3.195 1.00 51.25 253 GLY A N 1
ATOM 2045 C CA . GLY A 1 253 ? 24.836 -7.137 -2.330 1.00 51.25 253 GLY A CA 1
ATOM 2046 C C . GLY A 1 253 ? 25.736 -8.378 -2.412 1.00 51.25 253 GLY A C 1
ATOM 2047 O O . GLY A 1 253 ? 26.540 -8.575 -1.502 1.00 51.25 253 GLY A O 1
ATOM 2048 N N . LYS A 1 254 ? 25.605 -9.239 -3.428 1.00 38.22 254 LYS A N 1
ATOM 2049 C CA . LYS A 1 254 ? 26.507 -10.390 -3.634 1.00 38.22 254 LYS A CA 1
ATOM 2050 C C . LYS A 1 254 ? 26.959 -10.493 -5.092 1.00 38.22 254 LYS A C 1
ATOM 2052 O O . LYS A 1 254 ? 26.490 -11.372 -5.803 1.00 38.22 254 LYS A O 1
ATOM 2057 N N . ASP A 1 255 ? 27.881 -9.619 -5.474 1.00 34.91 255 ASP A N 1
ATOM 2058 C CA . ASP A 1 255 ? 28.852 -9.850 -6.552 1.00 34.91 255 ASP A CA 1
ATOM 2059 C C . ASP A 1 255 ? 30.262 -9.617 -5.988 1.00 34.91 255 ASP A C 1
ATOM 2061 O O . ASP A 1 255 ? 30.427 -8.643 -5.212 1.00 34.91 255 ASP A O 1
#